Protein AF-A0A954VQU2-F1 (afdb_monomer_lite)

Foldseek 3Di:
DDDDDDDDDDDDDDDDDDDDDDPPPDPDPDQDPVNVVVVCVPCVPPQVVQKAFLVVVQVVVQVDPVHRPDDSVRSVVLCVVDPQQPPPVGIGGPVSVVVSVVVVVVVVVDDDDADDDPNAGADDPVLVVVQCVVLVCAAPQPRHHHDPPFKDKDFLQAVVRVTGNDSVRIHIHGPVVRVVCPNHHPVVSVVVVVVVVVVVVVDDD

Sequence (205 aa):
MHRLEHCTSSGSGTGDLSVSPAVQQGELGLCTSNQVDRMENALPGVYGATKFRPAEFVRLLNDTPIGNVISDRQLYRHRQKSTKLRDDGKFICLFKYCAWLILERQRIRMPRKRRSVDGREVPSLNELRQILARQNYRCALTGEILTHNNFDLDHIVPIAEGGDFSAANCQLVTADVNRAKNTMREDAFIAMCERVAAYRSIGRD

Radius of gyration: 35.74 Å; chains: 1; bounding box: 60×53×128 Å

Structure (mmCIF, N/CA/C/O backbone):
data_AF-A0A954VQU2-F1
#
_entry.id   AF-A0A954VQU2-F1
#
loop_
_atom_site.group_PDB
_atom_site.id
_atom_site.type_symbol
_atom_site.label_atom_id
_atom_site.label_alt_id
_atom_site.label_comp_id
_atom_site.label_asym_id
_atom_site.label_entity_id
_atom_site.label_seq_id
_atom_site.pdbx_PDB_ins_code
_atom_site.Cartn_x
_atom_site.Cartn_y
_atom_site.Cartn_z
_atom_site.occupancy
_atom_site.B_iso_or_equiv
_atom_site.auth_seq_id
_atom_site.auth_comp_id
_atom_site.auth_asym_id
_atom_site.auth_atom_id
_atom_site.pdbx_PDB_model_num
ATOM 1 N N . MET A 1 1 ? -31.469 -24.851 -86.438 1.00 36.69 1 MET A N 1
ATOM 2 C CA . MET A 1 1 ? -31.051 -25.932 -87.356 1.00 36.69 1 MET A CA 1
ATOM 3 C C . MET A 1 1 ? -29.547 -25.810 -87.566 1.00 36.69 1 MET A C 1
ATOM 5 O O . MET A 1 1 ? -29.127 -24.701 -87.856 1.00 36.69 1 MET A O 1
ATOM 9 N N . HIS A 1 2 ? -28.808 -26.921 -87.387 1.00 34.97 2 HIS A N 1
ATOM 10 C CA . HIS A 1 2 ? -27.343 -27.125 -87.544 1.00 34.97 2 HIS A CA 1
ATOM 11 C C . HIS A 1 2 ? -26.447 -26.321 -86.580 1.00 34.97 2 HIS A C 1
ATOM 13 O O . HIS A 1 2 ? -26.491 -25.103 -86.596 1.00 34.97 2 HIS A O 1
ATOM 19 N N . ARG A 1 3 ? -25.639 -26.853 -85.646 1.00 30.45 3 ARG A N 1
ATOM 20 C CA . ARG A 1 3 ? -24.908 -28.126 -85.409 1.00 30.45 3 ARG A CA 1
ATOM 21 C C . ARG A 1 3 ? -23.994 -28.601 -86.544 1.00 30.45 3 ARG A C 1
ATOM 23 O O . ARG A 1 3 ? -24.516 -28.972 -87.592 1.00 30.45 3 ARG A O 1
ATOM 30 N N . LEU A 1 4 ? -22.684 -28.601 -86.235 1.00 33.22 4 LEU A N 1
ATOM 31 C CA . LEU A 1 4 ? -21.538 -29.476 -86.603 1.00 33.22 4 LEU A CA 1
ATOM 32 C C . LEU A 1 4 ? -20.267 -28.689 -86.154 1.00 33.22 4 LEU A C 1
ATOM 34 O O . LEU A 1 4 ? -20.083 -27.581 -86.641 1.00 33.22 4 LEU A O 1
ATOM 38 N N . GLU A 1 5 ? -19.464 -28.990 -85.116 1.00 33.06 5 GLU A N 1
ATOM 39 C CA . GLU A 1 5 ? -18.725 -30.212 -84.694 1.00 33.06 5 GLU A CA 1
ATOM 40 C C . GLU A 1 5 ? -17.880 -30.799 -85.850 1.00 33.06 5 GLU A C 1
ATOM 42 O O . GLU A 1 5 ? -18.432 -30.986 -86.925 1.00 33.06 5 GLU A O 1
ATOM 47 N N . HIS A 1 6 ? -16.563 -31.079 -85.802 1.00 31.80 6 HIS A N 1
ATOM 48 C CA . HIS A 1 6 ? -15.561 -31.402 -84.764 1.00 31.80 6 HIS A CA 1
ATOM 49 C C . HIS A 1 6 ? -14.114 -31.269 -85.329 1.00 31.80 6 HIS A C 1
ATOM 51 O O . HIS A 1 6 ? -13.954 -31.202 -86.544 1.00 31.80 6 HIS A O 1
ATOM 57 N N . CYS A 1 7 ? -13.091 -31.304 -84.447 1.00 28.14 7 CYS A N 1
ATOM 58 C CA . CYS A 1 7 ? -11.888 -32.194 -84.457 1.00 28.14 7 CYS A CA 1
ATOM 59 C C . CYS A 1 7 ? -10.693 -31.512 -83.739 1.00 28.14 7 CYS A C 1
ATOM 61 O O . CYS A 1 7 ? -10.180 -30.520 -84.240 1.00 28.14 7 CYS A O 1
ATOM 63 N N . THR A 1 8 ? -10.341 -31.796 -82.472 1.00 32.72 8 THR A N 1
ATOM 64 C CA . THR A 1 8 ? -9.730 -32.989 -81.809 1.00 32.72 8 THR A CA 1
ATOM 65 C C . THR A 1 8 ? -8.206 -33.115 -81.938 1.00 32.72 8 THR A C 1
ATOM 67 O O . THR A 1 8 ? -7.726 -33.453 -83.012 1.00 32.72 8 THR A O 1
ATOM 70 N N . SER A 1 9 ? -7.500 -32.968 -80.803 1.00 33.66 9 SER A N 1
ATOM 71 C CA . SER A 1 9 ? -6.490 -33.902 -80.232 1.00 33.66 9 SER A CA 1
ATOM 72 C C . SER A 1 9 ? -5.771 -33.200 -79.054 1.00 33.66 9 SER A C 1
ATOM 74 O O . SER A 1 9 ? -5.152 -32.166 -79.277 1.00 33.66 9 SER A O 1
ATOM 76 N N . SER A 1 10 ? -5.981 -33.503 -77.764 1.00 31.59 10 SER A N 1
ATOM 77 C CA . SER A 1 10 ? -5.685 -34.712 -76.956 1.00 31.59 10 SER A CA 1
ATOM 78 C C . SER A 1 10 ? -4.203 -34.902 -76.579 1.00 31.59 10 SER A C 1
ATOM 80 O O . SER A 1 10 ? -3.376 -35.098 -77.462 1.00 31.59 10 SER A O 1
ATOM 82 N N . GLY A 1 11 ? -3.920 -34.960 -75.265 1.00 30.27 11 GLY A N 1
ATOM 83 C CA . GLY A 1 11 ? -2.686 -35.508 -74.665 1.00 30.27 11 GLY A CA 1
ATOM 84 C C . GLY A 1 11 ? -2.111 -34.632 -73.538 1.00 30.27 11 GLY A C 1
ATOM 85 O O . GLY A 1 11 ? -1.336 -33.729 -73.809 1.00 30.27 11 GLY A O 1
ATOM 86 N N . SER A 1 12 ? -2.631 -34.692 -72.305 1.00 30.20 12 SER A N 1
ATOM 87 C CA . SER A 1 12 ? -2.279 -35.638 -71.219 1.00 30.20 12 SER A CA 1
ATOM 88 C C . SER A 1 12 ? -1.056 -35.208 -70.392 1.00 30.20 12 SER A C 1
ATOM 90 O O . SER A 1 12 ? 0.083 -35.378 -70.815 1.00 30.20 12 SER A O 1
ATOM 92 N N . GLY A 1 13 ? -1.304 -34.716 -69.176 1.00 28.31 13 GLY A N 1
ATOM 93 C CA . GLY A 1 13 ? -0.282 -34.441 -68.168 1.00 28.31 13 GLY A CA 1
ATOM 94 C C . GLY A 1 13 ? -0.914 -34.407 -66.781 1.00 28.31 13 GLY A C 1
ATOM 95 O O . GLY A 1 13 ? -1.514 -33.417 -66.384 1.00 28.31 13 GLY A O 1
ATOM 96 N N . THR A 1 14 ? -0.833 -35.542 -66.104 1.00 35.47 14 THR A N 1
ATOM 97 C CA . THR A 1 14 ? -1.298 -35.857 -64.751 1.00 35.47 14 THR A CA 1
ATOM 98 C C . THR A 1 14 ? -0.761 -34.886 -63.696 1.00 35.47 14 THR A C 1
ATOM 100 O O . THR A 1 14 ? 0.451 -34.714 -63.585 1.00 35.47 14 THR A O 1
ATOM 103 N N . GLY A 1 15 ? -1.650 -34.310 -62.886 1.00 31.09 15 GLY A N 1
ATOM 104 C CA . GLY A 1 15 ? -1.308 -33.519 -61.704 1.00 31.09 15 GLY A CA 1
ATOM 105 C C . GLY A 1 15 ? -2.179 -33.961 -60.540 1.00 31.09 15 GLY A C 1
ATOM 106 O O . GLY A 1 15 ? -3.322 -33.531 -60.419 1.00 31.09 15 GLY A O 1
ATOM 107 N N . ASP A 1 16 ? -1.633 -34.889 -59.767 1.00 29.77 16 ASP A N 1
ATOM 108 C CA . ASP A 1 16 ? -2.251 -35.557 -58.634 1.00 29.77 16 ASP A CA 1
ATOM 109 C C . ASP A 1 16 ? -2.561 -34.582 -57.487 1.00 29.77 16 ASP A C 1
ATOM 111 O O . ASP A 1 16 ? -1.838 -33.613 -57.234 1.00 29.77 16 ASP A O 1
ATOM 115 N N . LEU A 1 17 ? -3.657 -34.860 -56.790 1.00 38.06 17 LEU A N 1
ATOM 116 C CA . LEU A 1 17 ? -4.093 -34.165 -55.587 1.00 38.06 17 LEU A CA 1
ATOM 117 C C . LEU A 1 17 ? -3.154 -34.522 -54.429 1.00 38.06 17 LEU A C 1
ATOM 119 O O . LEU A 1 17 ? -3.177 -35.646 -53.937 1.00 38.06 17 LEU A O 1
ATOM 123 N N . SER A 1 18 ? -2.400 -33.553 -53.907 1.00 34.34 18 SER A N 1
ATOM 124 C CA . SER A 1 18 ? -1.759 -33.700 -52.596 1.00 34.34 18 SER A CA 1
ATOM 125 C C . SER A 1 18 ? -1.919 -32.441 -51.741 1.00 34.34 18 SER A C 1
ATOM 127 O O . SER A 1 18 ? -1.138 -31.497 -51.817 1.00 34.34 18 SER A O 1
ATOM 129 N N . VAL A 1 19 ? -2.994 -32.461 -50.950 1.00 35.84 19 VAL A N 1
ATOM 130 C CA . VAL A 1 19 ? -3.087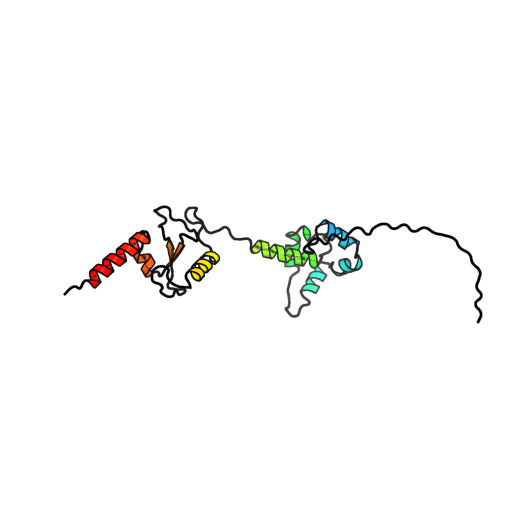 -32.050 -49.539 1.00 35.84 19 VAL A CA 1
ATOM 131 C C . VAL A 1 19 ? -2.182 -30.885 -49.109 1.00 35.84 19 VAL A C 1
ATOM 133 O O . VAL A 1 19 ? -1.002 -31.053 -48.810 1.00 35.84 19 VAL A O 1
ATOM 136 N N . SER A 1 20 ? -2.787 -29.704 -48.962 1.00 37.34 20 SER A N 1
ATOM 137 C CA . SER A 1 20 ? -2.219 -28.602 -48.183 1.00 37.34 20 SER A CA 1
ATOM 138 C C . SER A 1 20 ? -1.987 -29.051 -46.733 1.00 37.34 20 SER A C 1
ATOM 140 O O . SER A 1 20 ? -2.943 -29.503 -46.095 1.00 37.34 20 SER A O 1
ATOM 142 N N . PRO A 1 21 ? -0.776 -28.917 -46.158 1.00 36.19 21 PRO A N 1
ATOM 143 C CA . PRO A 1 21 ? -0.612 -29.149 -44.738 1.00 36.19 21 PRO A CA 1
ATOM 144 C C . PRO A 1 21 ? -1.253 -27.978 -43.996 1.00 36.19 21 PRO A C 1
ATOM 146 O O . PRO A 1 21 ? -0.969 -26.806 -44.250 1.00 36.19 21 PRO A O 1
ATOM 149 N N . ALA A 1 22 ? -2.175 -28.343 -43.112 1.00 33.91 22 ALA A N 1
ATOM 150 C CA . ALA A 1 22 ? -2.947 -27.452 -42.277 1.00 33.91 22 ALA A CA 1
ATOM 151 C C . ALA A 1 22 ? -2.053 -26.406 -41.600 1.00 33.91 22 ALA A C 1
ATOM 153 O O . ALA A 1 22 ? -1.085 -26.728 -40.908 1.00 33.91 22 ALA A O 1
ATOM 154 N N . VAL A 1 23 ? -2.431 -25.142 -41.777 1.00 39.78 23 VAL A N 1
ATOM 155 C CA . VAL A 1 23 ? -1.973 -24.034 -40.946 1.00 39.78 23 VAL A CA 1
ATOM 156 C C . VAL A 1 23 ? -2.475 -24.321 -39.534 1.00 39.78 23 VAL A C 1
ATOM 158 O O . VAL A 1 23 ? -3.616 -24.015 -39.198 1.00 39.78 23 VAL A O 1
ATOM 161 N N . GLN A 1 24 ? -1.642 -24.948 -38.703 1.00 40.38 24 GLN A N 1
ATOM 162 C CA . GLN A 1 24 ? -1.864 -24.950 -37.263 1.00 40.38 24 GLN A CA 1
ATOM 163 C C . GLN A 1 24 ? -1.655 -23.516 -36.780 1.00 40.38 24 GLN A C 1
ATOM 165 O O . GLN A 1 24 ? -0.536 -23.060 -36.545 1.00 40.38 24 GLN A O 1
ATOM 170 N N . GLN A 1 25 ? -2.767 -22.788 -36.711 1.00 40.66 25 GLN A N 1
ATOM 171 C CA . GLN A 1 25 ? -2.884 -21.528 -36.001 1.00 40.66 25 GLN A CA 1
ATOM 172 C C . GLN A 1 25 ? -2.595 -21.812 -34.526 1.00 40.66 25 GLN A C 1
ATOM 174 O O . GLN A 1 25 ? -3.469 -22.236 -33.777 1.00 40.66 25 GLN A O 1
ATOM 179 N N . GLY A 1 26 ? -1.337 -21.633 -34.126 1.00 41.56 26 GLY A N 1
ATOM 180 C CA . GLY A 1 26 ? -0.980 -21.521 -32.721 1.00 41.56 26 GLY A CA 1
ATOM 181 C C . GLY A 1 26 ? -1.699 -20.309 -32.139 1.00 41.56 26 GLY A C 1
ATOM 182 O O . GLY A 1 26 ? -1.548 -19.192 -32.641 1.00 41.56 26 GLY A O 1
ATOM 183 N N . GLU A 1 27 ? -2.522 -20.556 -31.127 1.00 49.16 27 GLU A N 1
ATOM 184 C CA . GLU A 1 27 ? -3.236 -19.545 -30.359 1.00 49.16 27 GLU A CA 1
ATOM 185 C C . GLU A 1 27 ? -2.244 -18.495 -29.842 1.00 49.16 27 GLU A C 1
ATOM 187 O O . GLU A 1 27 ? -1.263 -18.827 -29.181 1.00 49.16 27 GLU A O 1
ATOM 192 N N . LEU A 1 28 ? -2.521 -17.225 -30.159 1.00 46.66 28 LEU A N 1
ATOM 193 C CA . LEU A 1 28 ? -1.717 -16.036 -29.849 1.00 46.66 28 LEU A CA 1
ATOM 194 C C . LEU A 1 28 ? -0.382 -16.011 -30.607 1.00 46.66 28 LEU A C 1
ATOM 196 O O . LEU A 1 28 ? 0.574 -16.659 -30.207 1.00 46.66 28 LEU A O 1
ATOM 200 N N . GLY A 1 29 ? -0.309 -15.207 -31.678 1.00 48.62 29 GLY A N 1
ATOM 201 C CA . GLY A 1 29 ? 0.850 -15.008 -32.566 1.00 48.62 29 GLY A CA 1
ATOM 202 C C . GLY A 1 29 ? 2.137 -14.492 -31.901 1.00 48.62 29 GLY A C 1
ATOM 203 O O . GLY A 1 29 ? 2.668 -13.445 -32.263 1.00 48.62 29 GLY A O 1
ATOM 204 N N . LEU A 1 30 ? 2.660 -15.236 -30.934 1.00 43.72 30 LEU A N 1
ATOM 205 C CA . LEU A 1 30 ? 3.936 -15.043 -30.278 1.00 43.72 30 LEU A CA 1
ATOM 206 C C . LEU A 1 30 ? 4.979 -15.820 -31.075 1.00 43.72 30 LEU A C 1
ATOM 208 O O . LEU A 1 30 ? 4.984 -17.050 -31.101 1.00 43.72 30 LEU A O 1
ATOM 212 N N . CYS A 1 31 ? 5.862 -15.082 -31.745 1.00 45.22 31 CYS A N 1
ATOM 213 C CA . CYS A 1 31 ? 6.946 -15.673 -32.514 1.00 45.22 31 CYS A CA 1
ATOM 214 C C . CYS A 1 31 ? 7.912 -16.412 -31.577 1.00 45.22 31 CYS A C 1
ATOM 216 O O . CYS A 1 31 ? 8.574 -15.798 -30.737 1.00 45.22 31 CYS A O 1
ATOM 218 N N . THR A 1 32 ? 8.004 -17.731 -31.725 1.00 47.47 32 THR A N 1
ATOM 219 C CA . THR A 1 32 ? 9.050 -18.545 -31.082 1.00 47.47 32 THR A CA 1
ATOM 220 C C . THR A 1 32 ? 10.425 -18.198 -31.662 1.00 47.47 32 THR A C 1
ATOM 222 O O . THR A 1 32 ? 10.510 -17.673 -32.772 1.00 47.47 32 THR A O 1
ATOM 225 N N . SER A 1 33 ? 11.524 -18.502 -30.959 1.00 52.84 33 SER A N 1
ATOM 226 C CA . SER A 1 33 ? 12.891 -18.228 -31.451 1.00 52.84 33 SER A CA 1
ATOM 227 C C . SER A 1 33 ? 13.128 -18.758 -32.873 1.00 52.84 33 SER A C 1
ATOM 229 O O . SER A 1 33 ? 13.684 -18.049 -33.703 1.00 52.84 33 SER A O 1
ATOM 231 N N . ASN A 1 34 ? 12.577 -19.934 -33.193 1.00 48.47 34 ASN A N 1
ATOM 232 C CA . ASN A 1 34 ? 12.669 -20.554 -34.519 1.00 48.47 34 ASN A CA 1
ATOM 233 C C . ASN A 1 34 ? 11.849 -19.830 -35.607 1.00 48.47 34 ASN A C 1
ATOM 235 O O . ASN A 1 34 ? 12.120 -19.995 -36.795 1.00 48.47 34 ASN A O 1
ATOM 239 N N . GLN A 1 35 ? 10.833 -19.045 -35.235 1.00 50.91 35 GLN A N 1
ATOM 240 C CA . GLN A 1 35 ? 10.088 -18.196 -36.171 1.00 50.91 35 GLN A CA 1
ATOM 241 C C . GLN A 1 35 ? 10.823 -16.886 -36.461 1.00 50.91 35 GLN A C 1
ATOM 243 O O . GLN A 1 35 ? 10.740 -16.405 -37.587 1.00 50.91 35 GLN A O 1
ATOM 248 N N . VAL A 1 36 ? 11.586 -16.345 -35.504 1.00 52.84 36 VAL A N 1
ATOM 249 C CA . VAL A 1 36 ? 12.381 -15.122 -35.714 1.00 52.84 36 VAL A CA 1
ATOM 250 C C . VAL A 1 36 ? 13.450 -15.351 -36.787 1.00 52.84 36 VAL A C 1
ATOM 252 O O . VAL A 1 36 ? 13.538 -14.562 -37.726 1.00 52.84 36 VAL A O 1
ATOM 255 N N . ASP A 1 37 ? 14.165 -16.478 -36.722 1.00 52.47 37 ASP A N 1
ATOM 256 C CA . ASP A 1 37 ? 15.198 -16.837 -37.708 1.00 52.47 37 ASP A CA 1
ATOM 257 C C . ASP A 1 37 ? 14.601 -17.109 -39.102 1.00 52.47 37 ASP A C 1
ATOM 259 O O . ASP A 1 37 ? 15.195 -16.786 -40.132 1.00 52.47 37 ASP A O 1
ATOM 263 N N . ARG A 1 38 ? 13.386 -17.673 -39.166 1.00 52.69 38 ARG A N 1
ATOM 264 C CA . ARG A 1 38 ? 12.666 -17.887 -40.434 1.00 52.69 38 ARG A CA 1
ATOM 265 C C . ARG A 1 38 ? 12.166 -16.578 -41.046 1.00 52.69 38 ARG A C 1
ATOM 267 O O . ARG A 1 38 ? 12.234 -16.429 -42.261 1.00 52.69 38 ARG A O 1
ATOM 274 N N . MET A 1 39 ? 11.708 -15.623 -40.237 1.00 51.03 39 MET A N 1
ATOM 275 C CA . MET A 1 39 ? 11.290 -14.299 -40.715 1.00 51.03 39 MET A CA 1
ATOM 276 C C . MET A 1 39 ? 12.478 -13.447 -41.179 1.00 51.03 39 MET A C 1
ATOM 278 O O . MET A 1 39 ? 12.364 -12.774 -42.203 1.00 51.03 39 MET A O 1
ATOM 282 N N . GLU A 1 40 ? 13.620 -13.520 -40.483 1.00 54.16 40 GLU A N 1
ATOM 283 C CA . GLU A 1 40 ? 14.858 -12.831 -40.879 1.00 54.16 40 GLU A CA 1
ATOM 284 C C . GLU A 1 40 ? 15.339 -13.278 -42.272 1.00 54.16 40 GLU A C 1
ATOM 286 O O . GLU A 1 40 ? 15.806 -12.452 -43.054 1.00 54.16 40 GLU A O 1
ATOM 291 N N . ASN A 1 41 ? 15.121 -14.550 -42.625 1.00 53.78 41 ASN A N 1
ATOM 292 C CA . ASN A 1 41 ? 15.469 -15.104 -43.936 1.00 53.78 41 ASN A CA 1
ATOM 293 C C . ASN A 1 41 ? 14.365 -14.959 -45.006 1.00 53.78 41 ASN A C 1
ATOM 295 O O . ASN A 1 41 ? 14.673 -14.957 -46.196 1.00 53.78 41 ASN A O 1
ATOM 299 N N . ALA A 1 42 ? 13.090 -14.829 -44.620 1.00 51.75 42 ALA A N 1
ATOM 300 C CA . ALA A 1 42 ? 11.960 -14.763 -45.557 1.00 51.75 42 ALA A CA 1
ATOM 301 C C . ALA A 1 42 ? 11.633 -13.342 -46.062 1.00 51.75 42 ALA A C 1
ATOM 303 O O . ALA A 1 42 ? 11.005 -13.200 -47.109 1.00 51.75 42 ALA A O 1
ATOM 304 N N . LEU A 1 43 ? 12.050 -12.283 -45.352 1.00 47.78 43 LEU A N 1
ATOM 305 C CA . LEU A 1 43 ? 11.796 -10.880 -45.727 1.00 47.78 43 LEU A CA 1
ATOM 306 C C . LEU A 1 43 ? 13.080 -10.027 -45.649 1.00 47.78 43 LEU A C 1
ATOM 308 O O . LEU A 1 43 ? 13.162 -9.096 -44.839 1.00 47.78 43 LEU A O 1
ATOM 312 N N . PRO A 1 44 ? 14.083 -10.294 -46.507 1.00 50.78 44 PRO A N 1
ATOM 313 C CA . PRO A 1 44 ? 15.384 -9.616 -46.465 1.00 50.78 44 PRO A CA 1
ATOM 314 C C . PRO A 1 44 ? 15.298 -8.083 -46.614 1.00 50.78 44 PRO A C 1
ATOM 316 O O . PRO A 1 44 ? 16.162 -7.366 -46.110 1.00 50.78 44 PRO A O 1
ATOM 319 N N . GLY A 1 45 ? 14.234 -7.553 -47.231 1.00 53.22 45 GLY A N 1
ATOM 320 C CA . GLY A 1 45 ? 14.031 -6.107 -47.405 1.00 53.22 45 GLY A CA 1
ATOM 321 C C . GLY A 1 45 ? 13.521 -5.358 -46.165 1.00 53.22 45 GLY A C 1
ATOM 322 O O . GLY A 1 45 ? 13.862 -4.194 -45.970 1.00 53.22 45 GLY A O 1
ATOM 323 N N . VAL A 1 46 ? 12.742 -6.008 -45.293 1.00 52.19 46 VAL A N 1
ATOM 324 C CA . VAL A 1 46 ? 12.100 -5.343 -44.137 1.00 52.19 46 VAL A CA 1
ATOM 325 C C . VAL A 1 46 ? 13.049 -5.286 -42.935 1.00 52.19 46 VAL A C 1
ATOM 327 O O . VAL A 1 46 ? 13.111 -4.282 -42.224 1.00 52.19 46 VAL A O 1
ATOM 330 N N . TYR A 1 47 ? 13.856 -6.331 -42.735 1.00 52.50 47 TYR A N 1
ATOM 331 C CA . TYR A 1 47 ? 14.841 -6.368 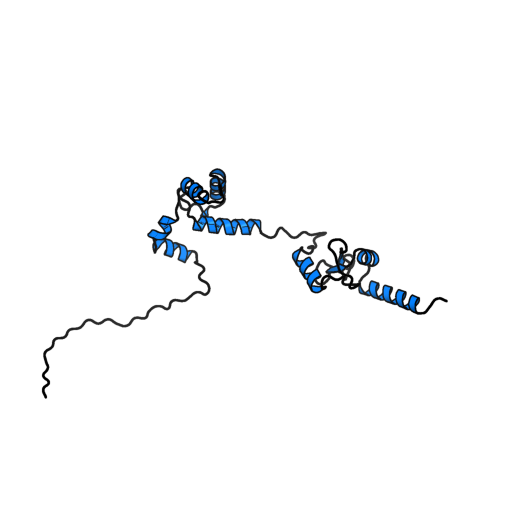-41.650 1.00 52.50 47 TYR A CA 1
ATOM 332 C C . TYR A 1 47 ? 16.094 -5.530 -41.941 1.00 52.50 47 TYR A C 1
ATOM 334 O O . TYR A 1 47 ? 16.710 -5.030 -41.000 1.00 52.50 47 TYR A O 1
ATOM 342 N N . GLY A 1 48 ? 16.442 -5.296 -43.212 1.00 58.50 48 GLY A N 1
ATOM 343 C CA . GLY A 1 48 ? 17.497 -4.345 -43.582 1.00 58.50 48 GLY A CA 1
ATOM 344 C C . GLY A 1 48 ? 17.168 -2.904 -43.171 1.00 58.50 48 GLY A C 1
ATOM 345 O O . GLY A 1 48 ? 18.031 -2.197 -42.660 1.00 58.50 48 GLY A O 1
ATOM 346 N N . ALA A 1 49 ? 15.898 -2.503 -43.292 1.00 64.62 49 ALA A N 1
ATOM 347 C CA . ALA A 1 49 ? 15.425 -1.146 -43.002 1.00 64.62 49 ALA A CA 1
ATOM 348 C C . ALA A 1 49 ? 15.377 -0.785 -41.503 1.00 64.62 49 ALA A C 1
ATOM 350 O O . ALA A 1 49 ? 15.118 0.362 -41.148 1.00 64.62 49 ALA A O 1
ATOM 351 N N . THR A 1 50 ? 15.602 -1.752 -40.608 1.00 77.25 50 THR A N 1
ATOM 352 C CA . THR A 1 50 ? 15.506 -1.556 -39.147 1.00 77.25 50 THR A CA 1
ATOM 353 C C . THR A 1 50 ? 16.839 -1.744 -38.421 1.00 77.25 50 THR A C 1
ATOM 355 O O . THR A 1 50 ? 16.882 -1.646 -37.190 1.00 77.25 50 THR A O 1
ATOM 358 N N . LYS A 1 51 ? 17.925 -1.997 -39.170 1.00 84.25 51 LYS A N 1
ATOM 359 C CA . LYS A 1 51 ? 19.304 -2.123 -38.677 1.00 84.25 51 LYS A CA 1
ATOM 360 C C . LYS A 1 51 ? 20.042 -0.796 -38.888 1.00 84.25 51 LYS A C 1
ATOM 362 O O . LYS A 1 51 ? 20.258 -0.376 -40.017 1.00 84.25 51 LYS A O 1
ATOM 367 N N . PHE A 1 52 ? 20.479 -0.169 -37.799 1.00 87.62 52 PHE A N 1
ATOM 368 C CA . PHE A 1 52 ? 21.135 1.144 -37.819 1.00 87.62 52 PHE A CA 1
ATOM 369 C C . PHE A 1 52 ? 22.546 1.074 -37.242 1.00 87.62 52 PHE A C 1
ATOM 371 O O . PHE A 1 52 ? 22.801 0.314 -36.300 1.00 87.62 52 PHE A O 1
ATOM 378 N N . ARG A 1 53 ? 23.473 1.897 -37.748 1.00 88.75 53 ARG A N 1
ATOM 379 C CA . ARG A 1 53 ? 24.734 2.142 -37.028 1.00 88.75 53 ARG A CA 1
ATOM 380 C C . ARG A 1 53 ? 24.431 2.858 -35.705 1.00 88.75 53 ARG A C 1
ATOM 382 O O . ARG A 1 53 ? 23.466 3.614 -35.645 1.00 88.75 53 ARG A O 1
ATOM 389 N N . PRO A 1 54 ? 25.253 2.707 -34.648 1.00 89.88 54 PRO A N 1
ATOM 390 C CA . PRO A 1 54 ? 24.982 3.346 -33.358 1.00 89.88 54 PRO A CA 1
ATOM 391 C C . PRO A 1 54 ? 24.721 4.857 -33.450 1.00 89.88 54 PRO A C 1
ATOM 393 O O . PRO A 1 54 ? 23.764 5.336 -32.857 1.00 89.88 54 PRO A O 1
ATOM 396 N N . ALA A 1 55 ? 25.505 5.588 -34.249 1.00 90.31 55 ALA A N 1
ATOM 397 C CA . ALA A 1 55 ? 25.313 7.026 -34.440 1.00 90.31 55 ALA A CA 1
ATOM 398 C C . ALA A 1 55 ? 24.000 7.362 -35.176 1.00 90.31 55 ALA A C 1
ATOM 400 O O . ALA A 1 55 ? 23.299 8.297 -34.801 1.00 90.31 55 ALA A O 1
ATOM 401 N N . GLU A 1 56 ? 23.633 6.582 -36.198 1.00 91.38 56 GLU A N 1
ATOM 402 C CA . GLU A 1 56 ? 22.355 6.732 -36.914 1.00 91.38 56 GLU A CA 1
ATOM 403 C C . GLU A 1 56 ? 21.173 6.427 -35.996 1.00 91.38 56 GLU A C 1
ATOM 405 O O . GLU A 1 56 ? 20.162 7.114 -36.049 1.00 91.38 56 GLU A O 1
ATOM 410 N N . PHE A 1 57 ? 21.324 5.446 -35.108 1.00 90.88 57 PHE A N 1
ATOM 411 C CA . PHE A 1 57 ? 20.310 5.075 -34.133 1.00 90.88 57 PHE A CA 1
ATOM 412 C C . PHE A 1 57 ? 20.059 6.187 -33.107 1.00 90.88 57 PHE A C 1
ATOM 414 O O . PHE A 1 57 ? 18.910 6.506 -32.812 1.00 90.88 57 PHE A O 1
ATOM 421 N N . VAL A 1 58 ? 21.126 6.814 -32.593 1.00 93.62 58 VAL A N 1
ATOM 422 C CA . VAL A 1 58 ? 21.014 7.993 -31.715 1.00 93.62 58 VAL A CA 1
ATOM 423 C C . VAL A 1 58 ? 20.327 9.140 -32.447 1.00 93.62 58 VAL A C 1
ATOM 425 O O . VAL A 1 58 ? 19.418 9.752 -31.893 1.00 93.62 58 VAL A O 1
ATOM 428 N N . ARG A 1 59 ? 20.726 9.415 -33.695 1.00 93.00 59 ARG A N 1
ATOM 429 C CA . ARG A 1 59 ? 20.088 10.451 -34.518 1.00 93.00 59 ARG A CA 1
ATOM 430 C C . ARG A 1 59 ? 18.605 10.165 -34.729 1.00 93.00 59 ARG A C 1
ATOM 432 O O . ARG A 1 59 ? 17.808 11.043 -34.450 1.00 93.00 59 ARG A O 1
ATOM 439 N N . LEU A 1 60 ? 18.247 8.945 -35.129 1.00 92.25 60 LEU A N 1
ATOM 440 C CA . LEU A 1 60 ? 16.863 8.518 -35.345 1.00 92.25 60 LEU A CA 1
ATOM 441 C C . LEU A 1 60 ? 16.000 8.720 -34.096 1.00 92.25 60 LEU A C 1
ATOM 443 O O . LEU A 1 60 ? 14.914 9.276 -34.182 1.00 92.25 60 LEU A O 1
ATOM 447 N N . LEU A 1 61 ? 16.473 8.273 -32.929 1.00 91.50 61 LEU A N 1
ATOM 448 C CA . LEU A 1 61 ? 15.705 8.398 -31.687 1.00 91.50 61 LEU A CA 1
ATOM 449 C C . LEU A 1 61 ? 15.594 9.844 -31.195 1.00 91.50 61 LEU A C 1
ATOM 451 O O . LEU A 1 61 ? 14.624 10.181 -30.523 1.00 91.50 61 LEU A O 1
ATOM 455 N N . ASN A 1 62 ? 16.575 10.686 -31.511 1.00 93.94 62 ASN A N 1
ATOM 456 C CA . ASN A 1 62 ? 16.567 12.099 -31.142 1.00 93.94 62 ASN A CA 1
ATOM 457 C C . ASN A 1 62 ? 15.893 12.996 -32.186 1.00 93.94 62 ASN A C 1
ATOM 459 O O . ASN A 1 62 ? 15.646 14.159 -31.881 1.00 93.94 62 ASN A O 1
ATOM 463 N N . ASP A 1 63 ? 15.567 12.481 -33.373 1.00 91.38 63 ASP A N 1
ATOM 464 C CA . ASP A 1 63 ? 14.810 13.185 -34.416 1.00 91.38 63 ASP A CA 1
ATOM 465 C C . ASP A 1 63 ? 13.313 13.222 -34.071 1.00 91.38 63 ASP A C 1
ATOM 467 O O . ASP A 1 63 ? 12.434 12.833 -34.837 1.00 91.38 63 ASP A O 1
ATOM 471 N N . THR A 1 64 ? 13.021 13.616 -32.833 1.00 89.12 64 THR A N 1
ATOM 472 C CA . THR A 1 64 ? 11.678 13.636 -32.271 1.00 89.12 64 THR A CA 1
ATOM 473 C C . THR A 1 64 ? 11.375 15.022 -31.699 1.00 89.12 64 THR A C 1
ATOM 475 O O . THR A 1 64 ? 12.263 15.668 -31.137 1.00 89.12 64 THR A O 1
ATOM 478 N N . PRO A 1 65 ? 10.112 15.488 -31.756 1.00 90.81 65 PRO A N 1
ATOM 479 C CA . PRO A 1 65 ? 9.722 16.783 -31.186 1.00 90.81 65 PRO A CA 1
ATOM 480 C C . PRO A 1 65 ? 9.929 16.900 -29.667 1.00 90.81 65 PRO A C 1
ATOM 482 O O . PRO A 1 65 ? 9.868 17.995 -29.118 1.00 90.81 65 PRO A O 1
ATOM 485 N N . ILE A 1 66 ? 10.152 15.776 -28.979 1.00 90.00 66 ILE A N 1
ATOM 486 C CA . ILE A 1 66 ? 10.349 15.704 -27.524 1.00 90.00 66 ILE A CA 1
ATOM 487 C C . ILE A 1 66 ? 11.812 15.934 -27.103 1.00 90.00 66 ILE A C 1
ATOM 489 O O . ILE A 1 66 ? 12.112 15.929 -25.909 1.00 90.00 66 ILE A O 1
ATOM 493 N N . GLY A 1 67 ? 12.714 16.168 -28.061 1.00 85.62 67 GLY A N 1
ATOM 494 C CA . GLY A 1 67 ? 14.115 16.504 -27.814 1.00 85.62 67 GLY A CA 1
ATOM 495 C C . GLY A 1 67 ? 15.024 15.280 -27.673 1.00 85.62 67 GLY A C 1
ATOM 496 O O . GLY A 1 67 ? 14.822 14.251 -28.314 1.00 85.62 67 GLY A O 1
ATOM 497 N N . ASN A 1 68 ? 16.080 15.398 -26.860 1.00 92.31 68 ASN A N 1
ATOM 498 C CA . ASN A 1 68 ? 17.080 14.338 -26.715 1.00 92.31 68 ASN A CA 1
ATOM 499 C C . ASN A 1 68 ? 16.522 13.157 -25.902 1.00 92.31 68 ASN A C 1
ATOM 501 O O . ASN A 1 68 ? 16.393 13.228 -24.680 1.00 92.31 68 ASN A O 1
ATOM 505 N N . VAL A 1 69 ? 16.213 12.064 -26.594 1.00 93.88 69 VAL A N 1
ATOM 506 C CA . VAL A 1 69 ? 15.742 10.801 -26.017 1.00 93.88 69 VAL A CA 1
ATOM 507 C C . VAL A 1 69 ? 16.910 9.974 -25.482 1.00 93.88 69 VAL A C 1
ATOM 509 O O . VAL A 1 69 ? 16.777 9.292 -24.462 1.00 93.88 69 VAL A O 1
ATOM 512 N N . ILE A 1 70 ? 18.058 10.000 -26.167 1.00 94.62 70 ILE A N 1
ATOM 513 C CA . ILE A 1 70 ? 19.228 9.207 -25.791 1.00 94.62 70 ILE A CA 1
ATOM 514 C C . ILE A 1 70 ? 20.552 9.847 -26.222 1.00 94.62 70 ILE A C 1
ATOM 516 O O . ILE A 1 70 ? 20.695 10.382 -27.316 1.00 94.62 70 ILE A O 1
ATOM 520 N N . SER A 1 71 ? 21.575 9.701 -25.383 1.00 94.75 71 SER A N 1
ATOM 521 C CA . SER A 1 71 ? 22.966 10.041 -25.714 1.00 94.75 71 SER A CA 1
ATOM 522 C C . SER A 1 71 ? 23.777 8.830 -26.188 1.00 94.75 71 SER A C 1
ATOM 524 O O . SER A 1 71 ? 23.519 7.694 -25.775 1.00 94.75 71 SER A O 1
ATOM 526 N N . ASP A 1 72 ? 24.853 9.062 -26.949 1.00 93.12 72 ASP A N 1
ATOM 527 C CA . ASP A 1 72 ? 25.812 8.018 -27.349 1.00 93.12 72 ASP A CA 1
ATOM 528 C C . ASP A 1 72 ? 26.349 7.221 -26.156 1.00 93.12 72 ASP A C 1
ATOM 530 O O . ASP A 1 72 ? 26.472 5.994 -26.201 1.00 93.12 72 ASP A O 1
ATOM 534 N N . ARG A 1 73 ? 26.610 7.903 -25.034 1.00 92.38 73 ARG A N 1
ATOM 535 C CA . ARG A 1 73 ? 27.099 7.265 -23.808 1.00 92.38 73 ARG A CA 1
ATOM 536 C C . ARG A 1 73 ? 26.054 6.338 -23.185 1.00 92.38 73 ARG A C 1
ATOM 538 O O . ARG A 1 73 ? 26.411 5.277 -22.668 1.00 92.38 73 ARG A O 1
ATOM 545 N N . GLN A 1 74 ? 24.777 6.723 -23.208 1.00 92.56 74 GLN A N 1
ATOM 546 C CA . GLN A 1 74 ? 23.681 5.866 -22.743 1.00 92.56 74 GLN A CA 1
ATOM 547 C C . GLN A 1 74 ? 23.510 4.658 -23.665 1.00 92.56 74 GLN A C 1
ATOM 549 O O . GLN A 1 74 ? 23.450 3.532 -23.169 1.00 92.56 74 GLN A O 1
ATOM 554 N N . LEU A 1 75 ? 23.531 4.865 -24.985 1.00 91.75 75 LEU A N 1
ATOM 555 C CA . LEU A 1 75 ? 23.443 3.774 -25.952 1.00 91.75 75 LEU A CA 1
ATOM 556 C C . LEU A 1 75 ? 24.604 2.784 -25.789 1.00 91.75 75 LEU A C 1
ATOM 558 O O . LEU A 1 75 ? 24.382 1.574 -25.749 1.00 91.75 75 LEU A O 1
ATOM 562 N N . TYR A 1 76 ? 25.833 3.278 -25.608 1.00 89.94 76 TYR A N 1
ATOM 563 C CA . TYR A 1 76 ? 26.996 2.442 -25.311 1.00 89.94 76 TYR A CA 1
ATOM 564 C C . TYR A 1 76 ? 26.762 1.563 -24.075 1.00 89.94 76 TYR A C 1
ATOM 566 O O . TYR A 1 76 ? 26.944 0.348 -24.137 1.00 89.94 76 TYR A O 1
ATOM 574 N N . ARG A 1 77 ? 26.287 2.148 -22.967 1.00 89.06 77 ARG A N 1
ATOM 575 C CA . ARG A 1 77 ? 25.974 1.398 -21.739 1.00 89.06 77 ARG A CA 1
ATOM 576 C C . ARG A 1 77 ? 24.894 0.338 -21.963 1.00 89.06 77 ARG A C 1
ATOM 578 O O . ARG A 1 77 ? 25.029 -0.767 -21.448 1.00 89.06 77 ARG A O 1
ATOM 585 N N . HIS A 1 78 ? 23.844 0.643 -22.724 1.00 90.25 78 HIS A N 1
ATOM 586 C CA . HIS A 1 78 ? 22.775 -0.316 -23.026 1.00 90.25 78 HIS A CA 1
ATOM 587 C C . HIS A 1 78 ? 23.295 -1.512 -23.829 1.00 90.25 78 HIS A C 1
ATOM 589 O O . HIS A 1 78 ? 22.975 -2.657 -23.517 1.00 90.25 78 HIS A O 1
ATOM 595 N N . ARG A 1 79 ? 24.183 -1.262 -24.797 1.00 87.38 79 ARG A N 1
ATOM 596 C CA . ARG A 1 79 ? 24.835 -2.320 -25.580 1.00 87.38 79 ARG A CA 1
ATOM 597 C C . ARG A 1 79 ? 25.758 -3.200 -24.740 1.00 87.38 79 ARG A C 1
ATOM 599 O O . ARG A 1 79 ? 25.812 -4.398 -24.978 1.00 87.38 79 ARG A O 1
ATOM 606 N N . GLN A 1 80 ? 26.447 -2.633 -23.748 1.00 84.25 80 GLN A N 1
ATOM 607 C CA . GLN A 1 80 ? 27.263 -3.419 -22.811 1.00 84.25 80 GLN A CA 1
ATOM 608 C C . GLN A 1 80 ? 26.406 -4.302 -21.891 1.00 84.25 80 GLN A C 1
ATOM 610 O O . GLN A 1 80 ? 26.821 -5.395 -21.520 1.00 84.25 80 GLN A O 1
ATOM 615 N N . LYS A 1 81 ? 25.196 -3.851 -21.538 1.00 82.25 81 LYS A N 1
ATOM 616 C CA . LYS A 1 81 ? 24.272 -4.594 -20.668 1.00 82.25 81 LYS A CA 1
ATOM 617 C C . LYS A 1 81 ? 23.552 -5.753 -21.357 1.00 82.25 81 LYS A C 1
ATOM 619 O O . LYS A 1 81 ? 23.067 -6.643 -20.666 1.00 82.25 81 LYS A O 1
ATOM 624 N N . SER A 1 82 ? 23.443 -5.745 -22.684 1.00 77.88 82 SER A N 1
ATOM 625 C CA . SER A 1 82 ? 22.655 -6.734 -23.419 1.00 77.88 82 SER A CA 1
ATOM 626 C C . SER A 1 82 ? 23.448 -7.370 -24.546 1.00 77.88 82 SER A C 1
ATOM 628 O O . SER A 1 82 ? 23.633 -6.788 -25.614 1.00 77.88 82 SER A O 1
ATOM 630 N N . THR A 1 83 ? 23.839 -8.625 -24.339 1.00 69.00 83 THR A N 1
ATOM 631 C CA . THR A 1 83 ? 24.443 -9.461 -25.383 1.00 69.00 83 THR A CA 1
ATOM 632 C C . THR A 1 83 ? 23.487 -9.698 -26.556 1.00 69.00 83 THR A C 1
ATOM 634 O O . THR A 1 83 ? 23.939 -9.845 -27.682 1.00 69.00 83 THR A O 1
ATOM 637 N N . LYS A 1 84 ? 22.167 -9.638 -26.329 1.00 65.31 84 LYS A N 1
ATOM 638 C CA . LYS A 1 84 ? 21.124 -9.806 -27.359 1.00 65.31 84 LYS A CA 1
ATOM 639 C C . LYS A 1 84 ? 20.948 -8.595 -28.288 1.00 65.31 84 LYS A C 1
ATOM 641 O O . LYS A 1 84 ? 20.269 -8.703 -29.300 1.00 65.31 84 LYS A O 1
ATOM 646 N N . LEU A 1 85 ? 21.536 -7.442 -27.950 1.00 67.44 85 LEU A N 1
ATOM 647 C CA . LEU A 1 85 ? 21.613 -6.269 -28.838 1.00 67.44 85 LEU A CA 1
ATOM 648 C C . LEU A 1 85 ? 22.862 -6.287 -29.731 1.00 67.44 85 LEU A C 1
ATOM 650 O O . LEU A 1 85 ? 23.095 -5.350 -30.496 1.00 67.44 85 LEU A O 1
ATOM 654 N N . ARG A 1 86 ? 23.694 -7.322 -29.597 1.00 63.53 86 ARG A N 1
ATOM 655 C CA . ARG A 1 86 ? 24.961 -7.485 -30.297 1.00 63.53 86 ARG A CA 1
ATOM 656 C C . ARG A 1 86 ? 24.785 -8.582 -31.345 1.00 63.53 86 ARG A C 1
ATOM 658 O O . ARG A 1 86 ? 25.244 -9.688 -31.121 1.00 63.53 86 ARG A O 1
ATOM 665 N N . ASP A 1 87 ? 24.120 -8.266 -32.458 1.00 57.06 87 ASP A N 1
ATOM 666 C CA . ASP A 1 87 ? 24.081 -9.189 -33.605 1.00 57.06 87 ASP A CA 1
ATOM 667 C C . ASP A 1 87 ? 25.513 -9.354 -34.154 1.00 57.06 87 ASP A C 1
ATOM 669 O O . ASP A 1 87 ? 26.134 -10.383 -33.939 1.00 57.06 87 ASP A O 1
ATOM 673 N N . ASP A 1 88 ? 26.116 -8.277 -34.681 1.00 61.09 88 ASP A N 1
ATOM 674 C CA . ASP A 1 88 ? 27.500 -8.294 -35.216 1.00 61.09 88 ASP A CA 1
ATOM 675 C C . ASP A 1 88 ? 28.416 -7.222 -34.595 1.00 61.09 88 ASP A C 1
ATOM 677 O O . ASP A 1 88 ? 29.500 -6.907 -35.088 1.00 61.09 88 ASP A O 1
ATOM 681 N N . GLY A 1 89 ? 27.948 -6.536 -33.547 1.00 65.38 89 GLY A N 1
ATOM 682 C CA . GLY A 1 89 ? 28.649 -5.400 -32.929 1.00 65.38 89 GLY A CA 1
ATOM 683 C C . GLY A 1 89 ? 28.688 -4.110 -33.768 1.00 65.38 89 GLY A C 1
ATOM 684 O O . GLY A 1 89 ? 29.017 -3.058 -33.214 1.00 65.38 89 GLY A O 1
ATOM 685 N N . LYS A 1 90 ? 28.306 -4.164 -35.052 1.00 76.88 90 LYS A N 1
ATOM 686 C CA . LYS A 1 90 ? 28.287 -3.026 -35.992 1.00 76.88 90 LYS A CA 1
ATOM 687 C C . LYS A 1 90 ? 26.938 -2.309 -36.083 1.00 76.88 90 LYS A C 1
ATOM 689 O O . LYS A 1 90 ? 26.922 -1.096 -36.270 1.00 76.88 90 LYS A O 1
ATOM 694 N N . PHE A 1 91 ? 25.837 -3.041 -35.923 1.00 84.00 91 PHE A N 1
ATOM 695 C CA . PHE A 1 91 ? 24.475 -2.532 -36.104 1.00 84.00 91 PHE A CA 1
ATOM 696 C C . PHE A 1 91 ? 23.596 -2.798 -34.881 1.00 84.00 91 PHE A C 1
ATOM 698 O O . PHE A 1 91 ? 23.902 -3.661 -34.055 1.00 84.00 91 PHE A O 1
ATOM 705 N N . ILE A 1 92 ? 22.512 -2.034 -34.772 1.00 86.50 92 ILE A N 1
ATOM 706 C CA . ILE A 1 92 ? 21.478 -2.146 -33.744 1.00 86.50 92 ILE A CA 1
ATOM 707 C C . ILE A 1 92 ? 20.133 -2.260 -34.454 1.00 86.50 92 ILE A C 1
ATOM 709 O O . ILE A 1 92 ? 19.786 -1.400 -35.261 1.00 86.50 92 ILE A O 1
ATOM 713 N N . CYS A 1 93 ? 19.377 -3.312 -34.146 1.00 86.81 93 CYS A N 1
ATOM 714 C CA . CYS A 1 93 ? 18.006 -3.456 -34.626 1.00 86.81 93 CYS A CA 1
ATOM 715 C C . CYS A 1 93 ? 17.037 -2.713 -33.695 1.00 86.81 93 CYS A C 1
ATOM 717 O O . CYS A 1 93 ? 17.017 -2.980 -32.488 1.00 86.81 93 CYS A O 1
ATOM 719 N N . LEU A 1 94 ? 16.211 -1.820 -34.251 1.00 86.88 94 LEU A N 1
ATOM 720 C CA . LEU A 1 94 ? 15.234 -1.030 -33.489 1.00 86.88 94 LEU A CA 1
ATOM 721 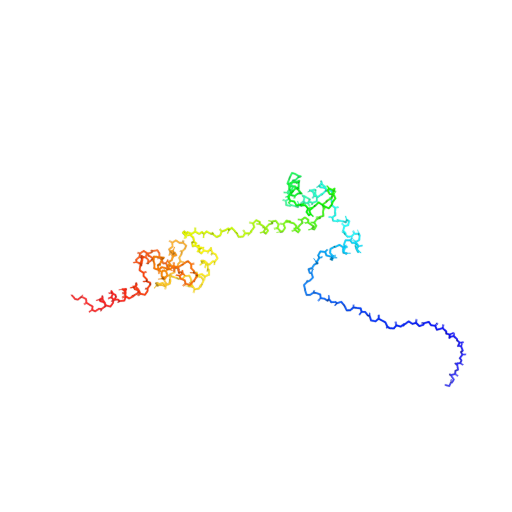C C . LEU A 1 94 ? 14.271 -1.918 -32.691 1.00 86.88 94 LEU A C 1
ATOM 723 O O . LEU A 1 94 ? 14.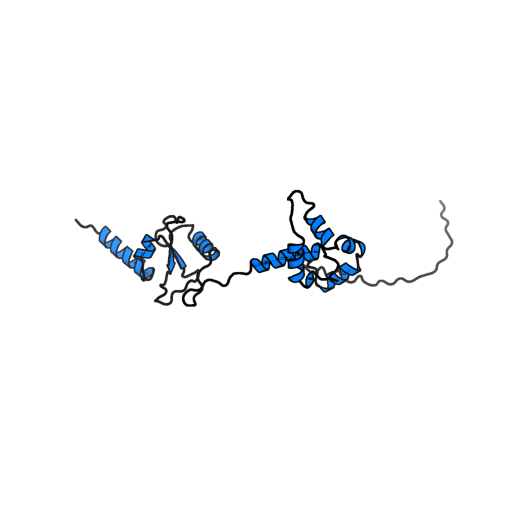073 -1.696 -31.499 1.00 86.88 94 LEU A O 1
ATOM 727 N N . PHE A 1 95 ? 13.722 -2.965 -33.307 1.00 85.81 95 PHE A N 1
ATOM 728 C CA . PHE A 1 95 ? 12.780 -3.858 -32.631 1.00 85.81 95 PHE A CA 1
ATOM 729 C C . PHE A 1 95 ? 13.434 -4.656 -31.499 1.00 85.81 95 PHE A C 1
ATOM 731 O O . PHE A 1 95 ? 12.866 -4.735 -30.409 1.00 85.81 95 PHE A O 1
ATOM 738 N N . LYS A 1 96 ? 14.654 -5.179 -31.708 1.00 84.38 96 LYS A N 1
ATOM 739 C CA . LYS A 1 96 ? 15.425 -5.854 -30.645 1.00 84.38 96 LYS A CA 1
ATOM 740 C C . LYS A 1 96 ? 15.717 -4.890 -29.489 1.00 84.38 96 LYS A C 1
ATOM 742 O O . LYS A 1 96 ? 15.606 -5.275 -28.326 1.00 84.38 96 LYS A O 1
ATOM 747 N N . TYR A 1 97 ? 16.029 -3.630 -29.800 1.00 89.00 97 TYR A N 1
ATOM 748 C CA . TYR A 1 97 ? 16.251 -2.585 -28.804 1.00 89.00 97 TYR A CA 1
ATOM 749 C C . TYR A 1 97 ? 14.991 -2.239 -28.002 1.00 89.00 97 TYR A C 1
ATOM 751 O O . TYR A 1 97 ? 15.039 -2.241 -26.772 1.00 89.00 97 TYR A O 1
ATOM 759 N N . CYS A 1 98 ? 13.854 -2.019 -28.666 1.00 89.62 98 CYS A N 1
ATOM 760 C CA . CYS A 1 98 ? 12.571 -1.764 -28.007 1.00 89.62 98 CYS A CA 1
ATOM 761 C C . CYS A 1 98 ? 12.137 -2.940 -27.123 1.00 89.62 98 CYS A C 1
ATOM 763 O O . CYS A 1 98 ? 11.762 -2.738 -25.966 1.00 89.62 98 CYS A O 1
ATOM 765 N N . ALA A 1 99 ? 12.243 -4.172 -27.632 1.00 88.56 99 ALA A N 1
ATOM 766 C CA . ALA A 1 99 ? 11.946 -5.377 -26.864 1.00 88.56 99 ALA A CA 1
ATOM 767 C C . ALA A 1 99 ? 12.840 -5.481 -25.619 1.00 88.56 99 ALA A C 1
ATOM 769 O O . ALA A 1 99 ? 12.346 -5.726 -24.516 1.00 88.56 99 ALA A O 1
ATOM 770 N N . TRP A 1 100 ? 14.146 -5.227 -25.764 1.00 89.56 100 TRP A N 1
ATOM 771 C CA . TRP A 1 100 ? 15.066 -5.204 -24.630 1.00 89.56 100 TRP A CA 1
ATOM 772 C C . TRP A 1 100 ? 14.702 -4.123 -23.604 1.00 89.56 100 TRP A C 1
ATOM 774 O O . TRP A 1 100 ? 14.683 -4.423 -22.414 1.00 89.56 100 TRP A O 1
ATOM 784 N N . LEU A 1 101 ? 14.351 -2.903 -24.029 1.00 90.44 101 LEU A N 1
ATOM 785 C CA . LEU A 1 101 ? 13.935 -1.834 -23.113 1.00 90.44 101 LEU A CA 1
ATOM 786 C C . LEU A 1 101 ? 12.686 -2.202 -22.302 1.00 90.44 101 LEU A C 1
ATOM 788 O O . LEU A 1 101 ? 12.625 -1.914 -21.105 1.00 90.44 101 LEU A O 1
ATOM 792 N N . ILE A 1 102 ? 11.698 -2.847 -22.929 1.00 88.12 102 ILE A N 1
ATOM 793 C CA . ILE A 1 102 ? 10.486 -3.310 -22.238 1.00 88.12 102 ILE A CA 1
ATOM 794 C C . ILE A 1 102 ? 10.851 -4.336 -21.162 1.00 88.12 102 ILE A C 1
ATOM 796 O O . ILE A 1 102 ? 10.428 -4.197 -20.011 1.00 88.12 102 ILE A O 1
ATOM 800 N N . LEU A 1 103 ? 11.679 -5.322 -21.511 1.00 85.94 103 LEU A N 1
ATOM 801 C CA . LEU A 1 103 ? 12.137 -6.344 -20.570 1.00 85.94 103 LEU A CA 1
ATOM 802 C C . LEU A 1 103 ? 12.976 -5.736 -19.440 1.00 85.94 103 LEU A C 1
ATOM 804 O O . LEU A 1 103 ? 12.763 -6.056 -18.274 1.00 85.94 103 LEU A O 1
ATOM 808 N N . GLU A 1 104 ? 13.887 -4.814 -19.746 1.00 86.19 104 GLU A N 1
ATOM 809 C CA . GLU A 1 104 ? 14.721 -4.143 -18.746 1.00 86.19 104 GLU A CA 1
ATOM 810 C C . GLU A 1 104 ? 13.870 -3.311 -17.772 1.00 86.19 104 GLU A C 1
ATOM 812 O O . GLU A 1 104 ? 14.075 -3.353 -16.557 1.00 86.19 104 GLU A O 1
ATOM 817 N N . ARG A 1 105 ? 12.828 -2.629 -18.267 1.00 85.25 105 ARG A N 1
ATOM 818 C CA . ARG A 1 105 ? 11.856 -1.925 -17.416 1.00 85.25 105 ARG A CA 1
ATOM 819 C C . ARG A 1 105 ? 11.088 -2.885 -16.509 1.00 85.25 105 ARG A C 1
ATOM 821 O O . ARG A 1 105 ? 10.830 -2.552 -15.351 1.00 85.25 105 ARG A O 1
ATOM 828 N N . GLN A 1 106 ? 10.720 -4.062 -17.009 1.00 80.31 106 GLN A N 1
ATOM 829 C CA . GLN A 1 106 ? 10.086 -5.101 -16.195 1.00 80.31 10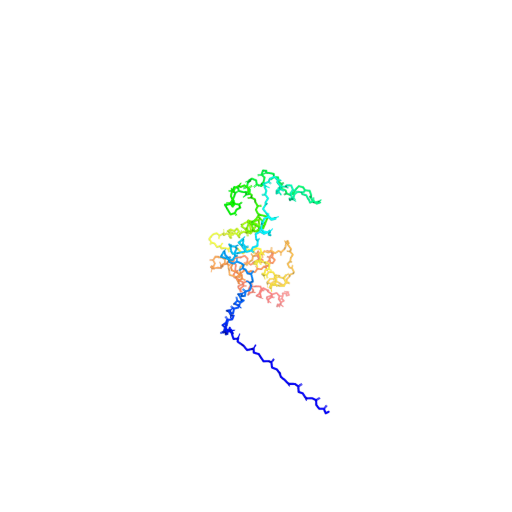6 GLN A CA 1
ATOM 830 C C . GLN A 1 106 ? 11.044 -5.655 -15.132 1.00 80.31 106 GLN A C 1
ATOM 832 O O . GLN A 1 106 ? 10.615 -5.887 -14.006 1.00 80.31 106 GLN A O 1
ATOM 837 N N . ARG A 1 107 ? 12.345 -5.778 -15.430 1.00 75.31 107 ARG A N 1
ATOM 838 C CA . ARG A 1 107 ? 13.369 -6.178 -14.447 1.00 75.31 107 ARG A CA 1
ATOM 839 C C . ARG A 1 107 ? 13.520 -5.162 -13.319 1.00 75.31 107 ARG A C 1
ATOM 841 O O . ARG A 1 107 ? 13.582 -5.556 -12.161 1.00 75.31 107 ARG A O 1
ATOM 848 N N . ILE A 1 108 ? 13.506 -3.864 -13.631 1.00 67.81 108 ILE A N 1
ATOM 849 C CA . ILE A 1 108 ? 13.490 -2.790 -12.616 1.00 67.81 108 ILE A CA 1
ATOM 850 C C . ILE A 1 108 ? 12.214 -2.858 -11.756 1.00 67.81 108 ILE A C 1
ATOM 852 O O . ILE A 1 108 ? 12.227 -2.478 -10.587 1.00 67.81 108 ILE A O 1
ATOM 856 N N . ARG A 1 109 ? 11.116 -3.367 -12.324 1.00 65.56 109 ARG A N 1
ATOM 857 C CA . ARG A 1 109 ? 9.840 -3.595 -11.635 1.00 65.56 109 ARG A CA 1
ATOM 858 C C . ARG A 1 109 ? 9.727 -4.955 -10.939 1.00 65.56 109 ARG A C 1
ATOM 860 O O . ARG A 1 109 ? 8.669 -5.212 -10.366 1.00 65.56 109 ARG A O 1
ATOM 867 N N . MET A 1 110 ? 10.760 -5.805 -10.960 1.00 61.22 110 MET A N 1
ATOM 868 C CA . MET A 1 110 ? 10.752 -7.056 -10.194 1.00 61.22 110 MET A CA 1
ATOM 869 C C . MET A 1 110 ? 10.418 -6.745 -8.731 1.00 61.22 110 MET A C 1
ATOM 871 O O . MET A 1 110 ? 10.923 -5.749 -8.194 1.00 61.22 110 MET A O 1
ATOM 875 N N . PRO A 1 111 ? 9.546 -7.542 -8.090 1.00 59.81 111 PRO A N 1
ATOM 876 C CA . PRO A 1 111 ? 9.095 -7.250 -6.744 1.00 59.81 111 PRO A CA 1
ATOM 877 C C . PRO A 1 111 ? 10.317 -7.186 -5.833 1.00 59.81 111 PRO A C 1
ATOM 879 O O . PRO A 1 111 ? 11.068 -8.151 -5.693 1.00 59.81 111 PRO A O 1
ATOM 882 N N . ARG A 1 112 ? 10.536 -6.015 -5.227 1.00 65.50 112 ARG A N 1
ATOM 883 C CA . ARG A 1 112 ? 11.484 -5.890 -4.120 1.00 65.50 112 ARG A CA 1
ATOM 884 C C . ARG A 1 112 ? 11.106 -6.951 -3.087 1.00 65.50 112 ARG A C 1
ATOM 886 O O . ARG A 1 112 ? 9.914 -7.120 -2.821 1.00 65.50 112 ARG A O 1
ATOM 893 N N . LYS A 1 113 ? 12.106 -7.655 -2.537 1.00 68.12 113 LYS A N 1
ATOM 894 C CA . LYS A 1 113 ? 11.906 -8.637 -1.460 1.00 68.12 113 LYS A CA 1
ATOM 895 C C . LYS A 1 113 ? 10.932 -8.041 -0.443 1.00 68.12 113 LYS A C 1
ATOM 897 O O . LYS A 1 113 ? 11.114 -6.888 -0.036 1.00 68.12 113 LYS A O 1
ATOM 902 N N . ARG A 1 114 ? 9.875 -8.787 -0.109 1.00 74.31 114 ARG A N 1
ATOM 903 C CA . ARG A 1 114 ? 8.861 -8.324 0.841 1.00 74.31 114 ARG A CA 1
ATOM 904 C C . ARG A 1 114 ? 9.548 -7.915 2.138 1.00 74.31 114 ARG A C 1
ATOM 906 O O . ARG A 1 114 ? 10.528 -8.534 2.558 1.00 74.31 114 ARG A O 1
ATOM 913 N N . ARG A 1 115 ? 9.060 -6.829 2.739 1.00 81.00 115 ARG A N 1
ATOM 914 C CA . ARG A 1 115 ? 9.520 -6.438 4.071 1.00 81.00 115 ARG A CA 1
ATOM 915 C C . ARG A 1 115 ? 9.084 -7.531 5.038 1.00 81.00 115 ARG A C 1
ATOM 917 O O . ARG A 1 115 ? 7.936 -7.964 4.988 1.00 81.00 115 ARG A O 1
ATOM 924 N N . SER A 1 116 ? 10.005 -7.959 5.886 1.00 84.19 116 SER A N 1
ATOM 925 C CA . SER A 1 116 ? 9.740 -8.938 6.930 1.00 84.19 116 SER A CA 1
ATOM 926 C C . SER A 1 116 ? 10.136 -8.366 8.281 1.00 84.19 116 SER A C 1
ATOM 928 O O . SER A 1 116 ? 11.206 -7.765 8.388 1.00 84.19 116 SER A O 1
ATOM 930 N N . VAL A 1 117 ? 9.302 -8.581 9.291 1.00 82.31 117 VAL A N 1
ATOM 931 C CA . VAL A 1 117 ? 9.591 -8.265 10.696 1.00 82.31 117 VAL A CA 1
ATOM 932 C C . VAL A 1 117 ? 9.603 -9.592 11.445 1.00 82.31 117 VAL A C 1
ATOM 934 O O . VAL A 1 117 ? 8.681 -10.386 11.280 1.00 82.31 117 VAL A O 1
ATOM 937 N N . ASP A 1 118 ? 10.686 -9.883 12.168 1.00 81.88 118 ASP A N 1
ATOM 938 C CA . ASP A 1 118 ? 10.881 -11.144 12.908 1.00 81.88 118 ASP A CA 1
ATOM 939 C C . ASP A 1 118 ? 10.630 -12.413 12.071 1.00 81.88 118 ASP A C 1
ATOM 941 O O . ASP A 1 118 ? 10.053 -13.399 12.525 1.00 81.88 118 ASP A O 1
ATOM 945 N N . GLY A 1 119 ? 11.032 -12.370 10.795 1.00 81.75 119 GLY A N 1
ATOM 946 C CA . GLY A 1 119 ? 10.858 -13.476 9.847 1.00 81.75 119 GLY A CA 1
ATOM 947 C C . GLY A 1 119 ? 9.447 -13.621 9.265 1.00 81.75 119 GLY A C 1
ATOM 948 O O . GLY A 1 119 ? 9.234 -14.503 8.438 1.00 81.75 119 GLY A O 1
ATOM 949 N N . ARG A 1 120 ? 8.498 -12.752 9.632 1.00 83.62 120 ARG A N 1
ATOM 950 C CA . ARG A 1 120 ? 7.118 -12.758 9.124 1.00 83.62 120 ARG A CA 1
ATOM 951 C C . ARG A 1 120 ? 6.948 -11.711 8.033 1.00 83.62 120 ARG A C 1
ATOM 953 O O . ARG A 1 120 ? 7.421 -10.584 8.178 1.00 83.62 120 ARG A O 1
ATOM 960 N N . GLU A 1 121 ? 6.295 -12.070 6.932 1.00 87.25 121 GLU A N 1
ATOM 961 C CA . GLU A 1 121 ? 6.033 -11.132 5.837 1.00 87.25 121 GLU A CA 1
ATOM 962 C C . GLU A 1 121 ? 4.979 -10.100 6.239 1.00 87.25 121 GLU A C 1
ATOM 964 O O . GLU A 1 121 ? 3.893 -10.461 6.669 1.00 87.25 121 GLU A O 1
ATOM 969 N N . VAL A 1 122 ? 5.287 -8.816 6.066 1.00 89.19 122 VAL A N 1
ATOM 970 C CA . VAL A 1 122 ? 4.351 -7.722 6.357 1.00 89.19 122 VAL A CA 1
ATOM 971 C C . VAL A 1 122 ? 3.463 -7.463 5.134 1.00 89.19 122 VAL A C 1
ATOM 973 O O . VAL A 1 122 ? 3.975 -7.531 4.007 1.00 89.19 122 VAL A O 1
ATOM 976 N N . PRO A 1 123 ? 2.179 -7.083 5.309 1.00 90.69 123 PRO A N 1
ATOM 977 C CA . PRO A 1 123 ? 1.295 -6.820 4.187 1.00 90.69 123 PRO A CA 1
ATOM 978 C C . PRO A 1 123 ? 1.836 -5.695 3.300 1.00 90.69 123 PRO A C 1
ATOM 980 O O . PRO A 1 123 ? 2.301 -4.640 3.747 1.00 90.69 123 PRO A O 1
ATOM 983 N N . SER A 1 124 ? 1.775 -5.924 1.999 1.00 90.00 124 SER A N 1
ATOM 984 C CA . SER A 1 124 ? 2.085 -4.949 0.966 1.00 90.00 124 SER A CA 1
ATOM 985 C C . SER A 1 124 ? 1.008 -3.861 0.880 1.00 90.00 124 SER A C 1
ATOM 987 O O . SER A 1 124 ? -0.133 -4.039 1.299 1.00 90.00 124 SER A O 1
ATOM 989 N N . LEU A 1 125 ? 1.334 -2.732 0.242 1.00 89.12 125 LEU A N 1
ATOM 990 C CA . LEU A 1 125 ? 0.356 -1.660 0.000 1.00 89.12 125 LEU A CA 1
ATOM 991 C C . LEU A 1 125 ? -0.870 -2.133 -0.799 1.00 89.12 125 LEU A C 1
ATOM 993 O O . LEU A 1 125 ? -1.957 -1.590 -0.628 1.00 89.12 125 LEU A O 1
ATOM 997 N N . ASN A 1 126 ? -0.707 -3.127 -1.676 1.00 90.44 126 ASN A N 1
ATOM 998 C CA . ASN A 1 126 ? -1.823 -3.682 -2.440 1.00 90.44 126 ASN A CA 1
ATOM 999 C C . ASN A 1 126 ? -2.735 -4.541 -1.556 1.00 90.44 126 ASN A C 1
ATOM 1001 O O . ASN A 1 126 ? -3.951 -4.436 -1.682 1.00 90.44 126 ASN A O 1
ATOM 1005 N N . GLU A 1 127 ? -2.173 -5.327 -0.636 1.00 91.56 127 GLU A N 1
ATOM 1006 C CA . GLU A 1 127 ? -2.955 -6.097 0.340 1.00 91.56 127 GLU A CA 1
ATOM 1007 C C . GLU A 1 127 ? -3.695 -5.166 1.310 1.00 91.56 127 GLU A C 1
ATOM 1009 O O . GLU A 1 127 ? -4.889 -5.349 1.528 1.00 91.56 127 GLU A O 1
ATOM 1014 N N . LEU A 1 128 ? -3.050 -4.096 1.794 1.00 92.44 128 LEU A N 1
ATOM 1015 C CA . LEU A 1 128 ? -3.719 -3.075 2.614 1.00 92.44 128 LEU A CA 1
ATOM 1016 C C . LEU A 1 128 ? -4.878 -2.401 1.869 1.00 92.44 128 LEU A C 1
ATOM 1018 O O . LEU A 1 128 ? -5.947 -2.201 2.440 1.00 92.44 128 LEU A O 1
ATOM 1022 N N . ARG A 1 129 ? -4.715 -2.103 0.573 1.00 92.94 129 ARG A N 1
ATOM 1023 C CA . ARG A 1 129 ? -5.818 -1.592 -0.262 1.00 92.94 129 ARG A CA 1
ATOM 1024 C C . ARG A 1 129 ? -6.964 -2.591 -0.395 1.00 92.94 129 ARG A C 1
ATOM 1026 O O . ARG A 1 129 ? -8.117 -2.178 -0.376 1.00 92.94 129 ARG A O 1
ATOM 1033 N N . GLN A 1 130 ? -6.666 -3.882 -0.529 1.00 94.00 130 GLN A N 1
ATOM 1034 C CA . GLN A 1 130 ? -7.695 -4.925 -0.579 1.00 94.00 130 GLN A CA 1
ATOM 1035 C C . GLN A 1 130 ? -8.429 -5.072 0.756 1.00 94.00 130 GLN A C 1
ATOM 1037 O O . GLN A 1 130 ? -9.624 -5.349 0.754 1.00 94.00 130 GLN A O 1
ATOM 1042 N N . ILE A 1 131 ? -7.730 -4.905 1.882 1.00 94.50 131 ILE A N 1
ATOM 1043 C CA . ILE A 1 131 ? -8.335 -4.888 3.219 1.00 94.50 131 ILE A CA 1
ATOM 1044 C C . ILE A 1 131 ? -9.268 -3.673 3.347 1.00 94.50 131 ILE A C 1
ATOM 1046 O O . ILE A 1 131 ? -10.453 -3.861 3.604 1.00 94.50 131 ILE A O 1
ATOM 1050 N N . LEU A 1 132 ? -8.796 -2.460 3.021 1.00 94.25 132 LEU A N 1
ATOM 1051 C CA . LEU A 1 132 ? -9.628 -1.243 3.012 1.00 94.25 132 LEU A CA 1
ATOM 1052 C C . LEU A 1 132 ? -10.893 -1.396 2.163 1.00 94.25 132 LEU A C 1
ATOM 1054 O O . LEU A 1 132 ? -11.981 -1.038 2.608 1.00 94.25 132 LEU A O 1
ATOM 1058 N N . ALA A 1 133 ? -10.750 -1.923 0.944 1.00 94.00 133 ALA A N 1
ATOM 1059 C CA . ALA A 1 133 ? -11.875 -2.121 0.039 1.00 94.00 133 ALA A CA 1
ATOM 1060 C C . ALA A 1 133 ? -12.890 -3.125 0.608 1.00 94.00 133 ALA A C 1
ATOM 1062 O O . ALA A 1 133 ? -14.087 -2.860 0.572 1.00 94.00 133 ALA A O 1
ATOM 1063 N N . ARG A 1 134 ? -12.422 -4.240 1.190 1.00 94.69 134 ARG A N 1
ATOM 1064 C CA . ARG A 1 134 ? -13.287 -5.230 1.858 1.00 94.69 134 ARG A CA 1
ATOM 1065 C C . ARG A 1 134 ? -14.025 -4.647 3.064 1.00 94.69 134 ARG A C 1
ATOM 1067 O O . ARG A 1 134 ? -15.174 -5.002 3.293 1.00 94.69 134 ARG A O 1
ATOM 1074 N N . GLN A 1 135 ? -13.394 -3.735 3.798 1.00 95.38 135 GLN A N 1
ATOM 1075 C CA . GLN A 1 135 ? -13.993 -3.042 4.941 1.00 95.38 135 GLN A CA 1
ATOM 1076 C C . GLN A 1 135 ? -14.829 -1.812 4.543 1.00 95.38 135 GLN A C 1
ATOM 1078 O O . GLN A 1 135 ? -15.254 -1.053 5.411 1.00 95.38 135 GLN A O 1
ATOM 1083 N N . ASN A 1 136 ? -15.050 -1.564 3.246 1.00 96.06 136 ASN A N 1
ATOM 1084 C CA . ASN A 1 136 ? -15.746 -0.373 2.746 1.00 96.06 136 ASN A CA 1
ATOM 1085 C C . ASN A 1 136 ? -15.170 0.947 3.291 1.00 96.06 136 ASN A C 1
ATOM 1087 O O . ASN A 1 136 ? -15.916 1.889 3.558 1.00 96.06 136 ASN A O 1
ATOM 1091 N N . TYR A 1 137 ? -13.845 1.016 3.458 1.00 96.19 137 TYR A N 1
ATOM 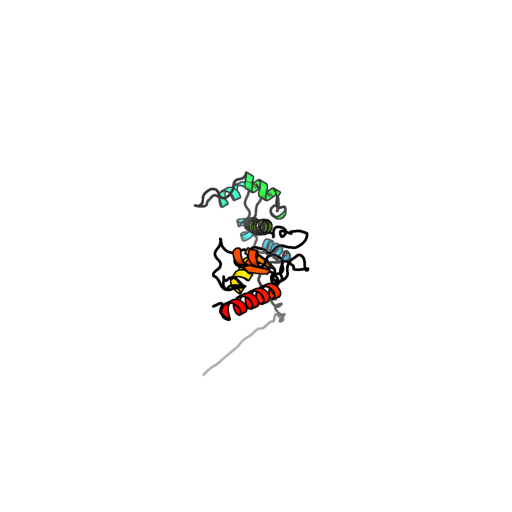1092 C CA . TYR A 1 137 ? -13.136 2.177 4.010 1.00 96.19 137 TYR A CA 1
ATOM 1093 C C . TYR A 1 137 ? -13.606 2.572 5.421 1.00 96.19 137 TYR A C 1
ATOM 1095 O O . TYR A 1 137 ? -13.567 3.747 5.794 1.00 96.19 137 TYR A O 1
ATOM 1103 N N . ARG A 1 138 ? -14.054 1.591 6.211 1.00 97.12 138 ARG A N 1
ATOM 1104 C CA . ARG A 1 138 ? -14.500 1.772 7.592 1.00 97.12 138 ARG A CA 1
ATOM 1105 C C . ARG A 1 138 ? -13.674 0.940 8.562 1.00 97.12 138 ARG A C 1
ATOM 1107 O O . ARG A 1 138 ? -13.124 -0.095 8.199 1.00 97.12 138 ARG A O 1
ATOM 1114 N N . CYS A 1 139 ? -13.594 1.408 9.799 1.00 96.31 139 CYS A N 1
ATOM 1115 C CA . CYS A 1 139 ? -12.999 0.674 10.904 1.00 96.31 139 CYS A CA 1
ATOM 1116 C C . CYS A 1 139 ? -13.740 -0.655 11.090 1.00 96.31 139 CYS A C 1
ATOM 1118 O O . CYS A 1 139 ? -14.968 -0.651 11.183 1.00 96.31 139 CYS A O 1
ATOM 1120 N N . ALA A 1 140 ? -13.008 -1.771 11.177 1.00 95.62 140 ALA A N 1
ATOM 1121 C CA . ALA A 1 140 ? -13.614 -3.091 11.395 1.00 95.62 140 ALA A CA 1
ATOM 1122 C C . ALA A 1 140 ? -14.434 -3.171 12.692 1.00 95.62 140 ALA A C 1
ATOM 1124 O O . ALA A 1 140 ? -15.464 -3.834 12.715 1.00 95.62 140 ALA A O 1
ATOM 1125 N N . LEU A 1 141 ? -13.987 -2.485 13.748 1.00 94.62 141 LEU A N 1
ATOM 1126 C CA . LEU A 1 141 ? -14.579 -2.600 15.082 1.00 94.62 141 LEU A CA 1
ATOM 1127 C C . LEU A 1 141 ? -15.667 -1.552 15.351 1.00 94.62 141 LEU A C 1
ATOM 1129 O O . LEU A 1 141 ? -16.667 -1.865 15.986 1.00 94.62 141 LEU A O 1
ATOM 1133 N N . THR A 1 142 ? -15.495 -0.313 14.877 1.00 94.69 142 THR A N 1
ATOM 1134 C CA . THR A 1 142 ? -16.425 0.797 15.179 1.00 94.69 142 THR A CA 1
ATOM 1135 C C . THR A 1 142 ? -17.299 1.219 14.002 1.00 94.69 142 THR A C 1
ATOM 1137 O O . THR A 1 142 ? -18.290 1.917 14.198 1.00 94.69 142 THR A O 1
ATOM 1140 N N . GLY A 1 143 ? -16.950 0.848 12.766 1.00 94.81 143 GLY A N 1
ATOM 1141 C CA . GLY A 1 143 ? -17.648 1.304 11.558 1.00 94.81 143 GLY A CA 1
ATOM 1142 C C . GLY A 1 143 ? -17.384 2.769 11.168 1.00 94.81 143 GLY A C 1
ATOM 1143 O O . GLY A 1 143 ? -17.930 3.253 10.167 1.00 94.81 143 GLY A O 1
ATOM 1144 N N . GLU A 1 144 ? -16.538 3.478 11.918 1.00 95.12 144 GLU A N 1
ATOM 1145 C CA . GLU A 1 144 ? -16.109 4.847 11.618 1.00 95.12 144 GLU A CA 1
ATOM 1146 C C . GLU A 1 144 ? -15.371 4.923 10.280 1.00 95.12 144 GLU A C 1
ATOM 1148 O O . GLU A 1 144 ? -14.714 3.972 9.862 1.00 95.12 144 GLU A O 1
ATOM 1153 N N . ILE A 1 145 ? -15.471 6.061 9.592 1.00 96.62 145 ILE A N 1
ATOM 1154 C CA . ILE A 1 145 ? -14.802 6.261 8.303 1.00 96.62 145 ILE A CA 1
ATOM 1155 C C . ILE A 1 145 ? -13.293 6.379 8.535 1.00 96.62 145 ILE A C 1
ATOM 1157 O O . ILE A 1 145 ? -12.844 7.225 9.307 1.00 96.62 145 ILE A O 1
ATOM 1161 N N . LEU A 1 146 ? -12.511 5.565 7.825 1.00 95.56 146 LEU A N 1
ATOM 1162 C CA . LEU A 1 146 ? -11.056 5.632 7.878 1.00 95.56 146 LEU A CA 1
ATOM 1163 C C . LEU A 1 146 ? -10.541 6.722 6.937 1.00 95.56 146 LEU A C 1
ATOM 1165 O O . LEU A 1 146 ? -10.820 6.733 5.736 1.00 95.56 146 LEU A O 1
ATOM 1169 N N . THR A 1 147 ? -9.733 7.622 7.483 1.00 92.44 147 THR A N 1
ATOM 1170 C CA . THR A 1 147 ? -8.995 8.649 6.743 1.00 92.44 147 THR A CA 1
ATOM 1171 C C . THR A 1 147 ? -7.507 8.337 6.781 1.00 92.44 147 THR A C 1
ATOM 1173 O O . THR A 1 147 ? -7.034 7.634 7.664 1.00 92.44 147 THR A O 1
ATOM 1176 N N . HIS A 1 148 ? -6.735 8.907 5.856 1.00 89.88 148 HIS A N 1
ATOM 1177 C CA . HIS A 1 148 ? -5.283 8.708 5.745 1.00 89.88 148 HIS A CA 1
ATOM 1178 C C . HIS A 1 148 ? -4.463 8.963 7.031 1.00 89.88 148 HIS A C 1
ATOM 1180 O O . HIS A 1 148 ? -3.309 8.553 7.093 1.00 89.88 148 HIS A O 1
ATOM 1186 N N . ASN A 1 149 ? -5.035 9.653 8.018 1.00 92.62 149 ASN A N 1
ATOM 1187 C CA . ASN A 1 149 ? -4.417 10.015 9.292 1.00 92.62 149 ASN A CA 1
ATOM 1188 C C . ASN A 1 149 ? -5.066 9.346 10.522 1.00 92.62 149 ASN A C 1
ATOM 1190 O O . ASN A 1 149 ? -4.632 9.625 11.633 1.00 92.62 149 ASN A O 1
ATOM 1194 N N . ASN A 1 150 ? -6.096 8.511 10.347 1.00 92.88 150 ASN A N 1
ATOM 1195 C CA . ASN A 1 150 ? -6.866 7.910 11.445 1.00 92.88 150 ASN A CA 1
ATOM 1196 C C . ASN A 1 150 ? -7.050 6.393 11.265 1.00 92.88 150 ASN A C 1
ATOM 1198 O O . ASN A 1 150 ? -8.117 5.848 11.538 1.00 92.88 150 ASN A O 1
ATOM 1202 N N . PHE A 1 151 ? -6.044 5.693 10.745 1.00 94.31 151 PHE A N 1
ATOM 1203 C CA . PHE A 1 151 ? -6.089 4.236 10.679 1.00 94.31 151 PHE A CA 1
ATOM 1204 C C . PHE A 1 151 ? -4.758 3.627 11.095 1.00 94.31 151 PHE A C 1
ATOM 1206 O O . PHE A 1 151 ? -3.702 4.141 10.734 1.00 94.31 151 PHE A O 1
ATOM 1213 N N . ASP A 1 152 ? -4.848 2.487 11.767 1.00 95.06 152 ASP A N 1
ATOM 1214 C CA . ASP A 1 152 ? -3.742 1.603 12.105 1.00 95.06 152 ASP A CA 1
ATOM 1215 C C . ASP A 1 152 ? -4.056 0.173 11.646 1.00 95.06 152 ASP A C 1
ATOM 1217 O O . ASP A 1 152 ? -5.218 -0.219 11.497 1.00 95.06 152 ASP A O 1
ATOM 1221 N N . LEU A 1 153 ? -2.998 -0.609 11.414 1.00 94.62 153 LEU A N 1
ATOM 1222 C CA . LEU A 1 153 ? -3.090 -2.039 11.128 1.00 94.62 153 LEU A CA 1
ATOM 1223 C C . LEU A 1 153 ? -3.149 -2.826 12.438 1.00 94.62 153 LEU A C 1
ATOM 1225 O O . LEU A 1 153 ? -2.217 -2.764 13.238 1.00 94.62 153 LEU A O 1
ATOM 1229 N N . ASP A 1 154 ? -4.214 -3.596 12.605 1.00 93.81 154 ASP A N 1
ATOM 1230 C CA . ASP A 1 154 ? -4.477 -4.430 13.771 1.00 93.81 154 ASP A CA 1
ATOM 1231 C C . ASP A 1 154 ? -4.572 -5.914 13.382 1.00 93.81 154 ASP A C 1
ATOM 1233 O O . ASP A 1 154 ? -4.869 -6.266 12.236 1.00 93.81 154 ASP A O 1
ATOM 1237 N N . HIS A 1 155 ? -4.301 -6.786 14.352 1.00 94.25 155 HIS A N 1
ATOM 1238 C CA . HIS A 1 155 ? -4.360 -8.237 14.213 1.00 94.25 155 HIS A CA 1
ATOM 1239 C C . HIS A 1 155 ? -5.504 -8.787 15.058 1.00 94.25 155 HIS A C 1
ATOM 1241 O O . HIS A 1 155 ? -5.450 -8.666 16.280 1.00 94.25 155 HIS A O 1
ATOM 1247 N N . ILE A 1 156 ? -6.506 -9.427 14.454 1.00 93.31 156 ILE A N 1
ATOM 1248 C CA . ILE A 1 156 ? -7.651 -10.038 15.158 1.00 93.31 156 ILE A CA 1
ATOM 1249 C C . ILE A 1 156 ? -7.154 -10.930 16.309 1.00 93.31 156 ILE A C 1
ATOM 1251 O O . ILE A 1 156 ? -7.579 -10.769 17.457 1.00 93.31 156 ILE A O 1
ATOM 1255 N N . VAL A 1 157 ? -6.181 -11.797 16.009 1.00 93.44 157 VAL A N 1
ATOM 1256 C CA . VAL A 1 157 ? -5.367 -12.530 16.983 1.00 93.44 157 VAL A CA 1
ATOM 1257 C C . VAL A 1 157 ? -4.003 -11.842 17.129 1.00 93.44 157 VAL A C 1
ATOM 1259 O O . VAL A 1 157 ? -3.294 -11.696 16.128 1.00 93.44 157 VAL A O 1
ATOM 1262 N N . PRO A 1 158 ? -3.590 -11.451 18.347 1.00 92.56 158 PRO A N 1
ATOM 1263 C CA . PRO A 1 158 ? -2.299 -10.818 18.595 1.00 92.56 158 PRO A CA 1
ATOM 1264 C C . PRO A 1 158 ? -1.103 -11.687 18.180 1.00 92.56 158 PRO A C 1
ATOM 1266 O O . PRO A 1 158 ? -1.113 -12.910 18.312 1.00 92.56 158 PRO A O 1
ATOM 1269 N N . ILE A 1 159 ? -0.005 -11.039 17.778 1.00 90.00 159 ILE A N 1
ATOM 1270 C CA . ILE A 1 159 ? 1.271 -11.692 17.417 1.00 90.00 159 ILE A CA 1
ATOM 1271 C C . ILE A 1 159 ? 1.807 -12.608 18.527 1.00 90.00 159 ILE A C 1
ATOM 1273 O O . ILE A 1 159 ? 2.373 -13.663 18.227 1.00 90.00 159 ILE A O 1
ATOM 1277 N N . ALA A 1 160 ? 1.631 -12.204 19.790 1.00 88.00 160 ALA A N 1
ATOM 1278 C CA . ALA A 1 160 ? 2.082 -12.942 20.971 1.00 88.00 160 ALA A CA 1
ATOM 1279 C C . ALA A 1 160 ? 1.359 -14.287 21.153 1.00 88.00 160 ALA A C 1
ATOM 1281 O O . ALA A 1 160 ? 1.926 -15.214 21.719 1.00 88.00 160 ALA A O 1
ATOM 1282 N N . GLU A 1 161 ? 0.141 -14.408 20.627 1.00 88.44 161 GLU A N 1
ATOM 1283 C CA . GLU A 1 161 ? -0.681 -15.620 20.702 1.00 88.44 161 GLU A CA 1
ATOM 1284 C C . GLU A 1 161 ? -0.630 -16.444 19.405 1.00 88.44 161 GLU A C 1
ATOM 1286 O O . GLU A 1 161 ? -1.449 -17.331 19.183 1.00 88.44 161 GLU A O 1
ATOM 1291 N N . GLY A 1 162 ? 0.341 -16.160 18.532 1.00 87.94 162 GLY A N 1
ATOM 1292 C CA . GLY A 1 162 ? 0.514 -16.868 17.262 1.00 87.94 162 GLY A CA 1
ATOM 1293 C C . GLY A 1 162 ? -0.204 -16.227 16.076 1.00 87.94 162 GLY A C 1
ATOM 1294 O O . GLY A 1 162 ? -0.218 -16.813 14.997 1.00 87.94 162 GLY A O 1
ATOM 1295 N N . GLY A 1 163 ? -0.748 -15.019 16.238 1.00 88.94 163 GLY A N 1
ATOM 1296 C CA . GLY A 1 163 ? -1.268 -14.231 15.127 1.00 88.94 163 GLY A CA 1
ATOM 1297 C C . GLY A 1 163 ? -0.203 -13.931 14.070 1.00 88.94 163 GLY A C 1
ATOM 1298 O O . GLY A 1 163 ? 0.974 -13.692 14.376 1.00 88.94 163 GLY A O 1
ATOM 1299 N N . ASP A 1 164 ? -0.626 -13.921 12.812 1.00 90.69 164 ASP A N 1
ATOM 1300 C CA . ASP A 1 164 ? 0.216 -13.610 11.664 1.00 90.69 164 ASP A CA 1
ATOM 1301 C C . ASP A 1 164 ? -0.245 -12.337 10.944 1.00 90.69 164 ASP A C 1
ATOM 1303 O O . ASP A 1 164 ? -1.260 -11.727 11.274 1.00 90.69 164 ASP A O 1
ATOM 1307 N N . PHE A 1 165 ? 0.526 -11.931 9.943 1.00 91.88 165 PHE A N 1
ATOM 1308 C CA . PHE A 1 165 ? 0.225 -10.790 9.083 1.00 91.88 165 PHE A CA 1
ATOM 1309 C C . PHE A 1 165 ? -0.618 -11.193 7.857 1.00 91.88 165 PHE A C 1
ATOM 1311 O O . PHE A 1 165 ? -0.556 -10.551 6.805 1.00 91.88 165 PHE A O 1
ATOM 1318 N N . SER A 1 166 ? -1.363 -12.300 7.933 1.00 90.81 166 SER A N 1
ATOM 1319 C CA . SER A 1 166 ? -2.195 -12.734 6.815 1.00 90.81 166 SER A CA 1
ATOM 1320 C C . SER A 1 166 ? -3.347 -11.758 6.587 1.00 90.81 166 SER A C 1
ATOM 1322 O O . SER A 1 166 ? -3.863 -11.121 7.501 1.00 90.81 166 SER A O 1
ATOM 1324 N N . ALA A 1 167 ? -3.830 -11.687 5.349 1.00 88.56 167 ALA A N 1
ATOM 1325 C CA . ALA A 1 167 ? -4.971 -10.845 4.995 1.00 88.56 167 ALA A CA 1
ATOM 1326 C C . ALA A 1 167 ? -6.311 -11.294 5.626 1.00 88.56 167 ALA A C 1
ATOM 1328 O O . ALA A 1 167 ? -7.335 -10.656 5.363 1.00 88.56 167 ALA A O 1
ATOM 1329 N N . ALA A 1 168 ? -6.304 -12.412 6.365 1.00 90.44 168 ALA A N 1
ATOM 1330 C CA . ALA A 1 168 ? -7.417 -12.930 7.152 1.00 90.44 168 ALA A CA 1
ATOM 1331 C C . ALA A 1 168 ? -7.324 -12.509 8.627 1.00 90.44 168 ALA A C 1
ATOM 1333 O O . ALA A 1 168 ? -8.357 -12.270 9.237 1.00 90.44 168 ALA A O 1
ATOM 1334 N N . ASN A 1 169 ? -6.111 -12.397 9.182 1.00 94.31 169 ASN A N 1
ATOM 1335 C CA . ASN A 1 169 ? -5.900 -11.937 10.555 1.00 94.31 169 ASN A CA 1
ATOM 1336 C C . ASN A 1 169 ? -5.747 -10.409 10.652 1.00 94.31 169 ASN A C 1
ATOM 1338 O O . ASN A 1 169 ? -6.014 -9.826 11.697 1.00 94.31 169 ASN A O 1
ATOM 1342 N N . CYS A 1 170 ? -5.305 -9.749 9.581 1.00 94.44 170 CYS A N 1
ATOM 1343 C CA . CYS A 1 170 ? -5.125 -8.303 9.548 1.00 94.44 170 CYS A CA 1
ATOM 1344 C C . CYS A 1 170 ? -6.416 -7.548 9.220 1.00 94.44 170 CYS A C 1
ATOM 1346 O O . CYS A 1 170 ? -7.093 -7.841 8.233 1.00 94.44 170 CYS A O 1
ATOM 1348 N N . GLN A 1 171 ? -6.657 -6.476 9.965 1.00 95.06 171 GLN A N 1
ATOM 1349 C CA . GLN A 1 171 ? -7.744 -5.530 9.748 1.00 95.06 171 GLN A CA 1
ATOM 1350 C C . GLN A 1 171 ? -7.276 -4.096 9.987 1.00 95.06 171 GLN A C 1
ATOM 1352 O O . GLN A 1 171 ? -6.286 -3.866 10.678 1.00 95.06 171 GLN A O 1
ATOM 1357 N N . LEU A 1 172 ? -7.974 -3.119 9.410 1.00 96.25 172 LEU A N 1
ATOM 1358 C CA . LEU A 1 172 ? -7.708 -1.708 9.687 1.00 96.25 172 LEU A CA 1
ATOM 1359 C C . LEU A 1 172 ? -8.754 -1.155 10.646 1.00 96.25 172 LEU A C 1
ATOM 1361 O O . LEU A 1 172 ? -9.962 -1.336 10.455 1.00 96.25 172 LEU A O 1
ATOM 1365 N N . VAL A 1 173 ? -8.269 -0.486 11.682 1.00 96.75 173 VAL A N 1
ATOM 1366 C CA . VAL A 1 173 ? -9.069 0.104 12.759 1.00 96.75 173 VAL A CA 1
ATOM 1367 C C . VAL A 1 173 ? -8.577 1.523 13.034 1.00 96.75 173 VAL A C 1
ATOM 1369 O O . VAL A 1 173 ? -7.498 1.902 12.579 1.00 96.75 173 VAL A O 1
ATOM 1372 N N . THR A 1 174 ? -9.347 2.331 13.759 1.00 96.81 174 THR A N 1
ATOM 1373 C CA . THR A 1 174 ? -8.874 3.653 14.193 1.00 96.81 174 THR A CA 1
ATOM 1374 C C . THR A 1 174 ? -7.765 3.518 15.239 1.00 96.81 174 THR A C 1
ATOM 1376 O O . THR A 1 174 ? -7.723 2.547 16.000 1.00 96.81 174 THR A O 1
ATOM 1379 N N . ALA A 1 175 ? -6.849 4.490 15.281 1.00 93.88 175 ALA A N 1
ATOM 1380 C CA . ALA A 1 175 ? -5.680 4.439 16.167 1.00 93.88 175 ALA A CA 1
ATOM 1381 C C . ALA A 1 175 ? -6.075 4.371 17.655 1.00 93.88 175 ALA A C 1
ATOM 1383 O O . ALA A 1 175 ? -5.414 3.705 18.456 1.00 93.88 175 ALA A O 1
ATOM 1384 N N . ASP A 1 176 ? -7.182 5.018 18.022 1.00 94.38 176 ASP A N 1
ATOM 1385 C CA . ASP A 1 176 ? -7.709 5.004 19.388 1.00 94.38 176 ASP A CA 1
ATOM 1386 C C . ASP A 1 176 ? -8.224 3.615 19.785 1.00 94.38 176 ASP A C 1
ATOM 1388 O O . ASP A 1 176 ? -7.935 3.132 20.881 1.00 94.38 176 ASP A O 1
ATOM 1392 N N . VAL A 1 177 ? -8.921 2.931 18.873 1.00 95.19 177 VAL A N 1
ATOM 1393 C CA . VAL A 1 177 ? -9.445 1.579 19.107 1.00 95.19 177 VAL A CA 1
ATOM 1394 C C . VAL A 1 177 ? -8.315 0.556 19.143 1.00 95.19 177 VAL A C 1
ATOM 1396 O O . VAL A 1 177 ? -8.299 -0.291 20.033 1.00 95.19 177 VAL A O 1
ATOM 1399 N N . ASN A 1 178 ? -7.334 0.663 18.240 1.00 95.25 178 ASN A N 1
ATOM 1400 C CA . ASN A 1 178 ? -6.138 -0.184 18.256 1.00 95.25 178 ASN A CA 1
ATOM 1401 C C . ASN A 1 178 ? -5.412 -0.089 19.607 1.00 95.25 178 ASN A C 1
ATOM 1403 O O . ASN A 1 178 ? -5.062 -1.092 20.228 1.00 95.25 178 ASN A O 1
ATOM 1407 N N . ARG A 1 179 ? -5.248 1.141 20.108 1.00 94.00 179 ARG A N 1
ATOM 1408 C CA . ARG A 1 179 ? -4.630 1.406 21.410 1.00 94.00 179 ARG A CA 1
ATOM 1409 C C . ARG A 1 179 ? -5.457 0.857 22.571 1.00 94.00 179 ARG A C 1
ATOM 1411 O O . ARG A 1 179 ? -4.874 0.355 23.527 1.00 94.00 179 ARG A O 1
ATOM 1418 N N . ALA A 1 180 ? -6.785 0.948 22.495 1.00 94.00 180 ALA A N 1
ATOM 1419 C CA . ALA A 1 180 ? -7.686 0.410 23.511 1.00 94.00 180 ALA A CA 1
ATOM 1420 C C . ALA A 1 180 ? -7.662 -1.127 23.559 1.00 94.00 180 ALA A C 1
ATOM 1422 O O . ALA A 1 180 ? -7.632 -1.701 24.647 1.00 94.00 180 ALA A O 1
ATOM 1423 N N . LYS A 1 181 ? -7.633 -1.788 22.394 1.00 93.25 181 LYS A N 1
ATOM 1424 C CA . LYS A 1 181 ? -7.519 -3.247 22.271 1.00 93.25 181 LYS A CA 1
ATOM 1425 C C . LYS A 1 181 ? -6.150 -3.750 22.745 1.00 93.25 181 LYS A C 1
ATOM 1427 O O . LYS A 1 181 ? -6.064 -4.750 23.455 1.00 93.25 181 LYS A O 1
ATOM 1432 N N . ASN A 1 182 ? -5.074 -3.038 22.417 1.00 91.62 182 ASN A N 1
ATOM 1433 C CA . ASN A 1 182 ? -3.719 -3.394 22.834 1.00 91.62 182 ASN A CA 1
ATOM 1434 C C . ASN A 1 182 ? -3.373 -4.857 22.461 1.00 91.62 182 ASN A C 1
ATOM 1436 O O . ASN A 1 182 ? -3.431 -5.225 21.291 1.00 91.62 182 ASN A O 1
ATOM 1440 N N . THR A 1 183 ? -3.031 -5.708 23.433 1.00 90.75 183 THR A N 1
ATOM 1441 C CA . THR A 1 183 ? -2.647 -7.109 23.207 1.00 90.75 183 THR A CA 1
ATOM 1442 C C . THR A 1 183 ? -3.794 -8.098 23.378 1.00 90.75 183 THR A C 1
ATOM 1444 O O . THR A 1 183 ? -3.531 -9.295 23.435 1.00 90.75 183 THR A O 1
ATOM 1447 N N . MET A 1 184 ? -5.041 -7.648 23.534 1.00 91.44 184 MET A N 1
ATOM 1448 C CA . MET A 1 184 ? -6.162 -8.571 23.714 1.00 91.44 184 MET A CA 1
ATOM 1449 C C . MET A 1 184 ? -6.699 -9.068 22.371 1.00 91.44 184 MET A C 1
ATOM 1451 O O . MET A 1 184 ? -6.647 -8.361 21.364 1.00 91.44 184 MET A O 1
ATOM 1455 N N . ARG A 1 185 ? -7.237 -10.288 22.353 1.00 93.44 185 ARG A N 1
ATOM 1456 C CA . ARG A 1 185 ? -7.976 -10.815 21.200 1.00 93.44 185 ARG A CA 1
ATOM 1457 C C . ARG A 1 185 ? -9.251 -10.007 20.967 1.00 93.44 185 ARG A C 1
ATOM 1459 O O . ARG A 1 185 ? -9.828 -9.447 21.899 1.00 93.44 185 ARG A O 1
ATOM 1466 N N . GLU A 1 186 ? -9.695 -9.956 19.718 1.00 94.19 186 GLU A N 1
ATOM 1467 C CA . GLU A 1 186 ? -10.895 -9.206 19.335 1.00 94.19 186 GLU A CA 1
ATOM 1468 C C . GLU A 1 186 ? -12.161 -9.646 20.084 1.00 94.19 186 GLU A C 1
ATOM 1470 O O . GLU A 1 186 ? -12.902 -8.803 20.582 1.00 94.19 186 GLU A O 1
ATOM 1475 N N . ASP A 1 187 ? -12.385 -10.952 20.219 1.00 94.62 187 ASP A N 1
ATOM 1476 C CA . ASP A 1 187 ? -13.537 -11.508 20.936 1.00 94.62 187 ASP A CA 1
ATOM 1477 C C . ASP A 1 187 ? -13.569 -11.066 22.408 1.00 94.62 187 ASP A C 1
ATOM 1479 O O . ASP A 1 187 ? -14.605 -10.638 22.921 1.00 94.62 187 ASP A O 1
ATOM 1483 N N . ALA A 1 188 ? -12.414 -11.094 23.072 1.00 94.44 188 ALA A N 1
ATOM 1484 C CA . ALA A 1 188 ? -12.255 -10.616 24.438 1.00 94.44 188 ALA A CA 1
ATOM 1485 C C . ALA A 1 188 ? -12.496 -9.101 24.558 1.00 94.44 188 ALA A C 1
ATOM 1487 O O . ALA A 1 188 ? -13.116 -8.657 25.530 1.00 94.44 188 ALA A O 1
ATOM 1488 N N . PHE A 1 189 ? -12.042 -8.316 23.574 1.00 95.94 189 PHE A N 1
ATOM 1489 C CA . PHE A 1 189 ? -12.279 -6.871 23.522 1.00 95.94 189 PHE A CA 1
ATOM 1490 C C . PHE A 1 189 ? -13.768 -6.552 23.387 1.00 95.94 189 PHE A C 1
ATOM 1492 O O . PHE A 1 189 ? -14.304 -5.777 24.179 1.00 95.94 189 PHE A O 1
ATOM 1499 N N . ILE A 1 190 ? -14.458 -7.200 22.446 1.00 95.56 190 ILE A N 1
ATOM 1500 C CA . ILE A 1 190 ? -15.894 -6.998 22.218 1.00 95.56 190 ILE A CA 1
ATOM 1501 C C . ILE A 1 190 ? -16.686 -7.371 23.476 1.00 95.56 190 ILE A C 1
ATOM 1503 O O . ILE A 1 190 ? -17.448 -6.549 23.984 1.00 95.56 190 ILE A O 1
ATOM 1507 N N . ALA A 1 191 ? -16.427 -8.543 24.064 1.00 95.88 191 ALA A N 1
ATOM 1508 C CA . ALA A 1 191 ? -17.096 -8.978 25.291 1.00 95.88 191 ALA A CA 1
ATOM 1509 C C . ALA A 1 191 ? -16.818 -8.048 26.489 1.00 95.88 191 ALA A C 1
ATOM 1511 O O . ALA A 1 191 ? -17.642 -7.898 27.397 1.00 95.88 191 ALA A O 1
ATOM 1512 N N . MET A 1 192 ? -15.641 -7.416 26.543 1.00 95.00 192 MET A N 1
ATOM 1513 C CA . MET A 1 192 ? -15.348 -6.383 27.537 1.00 95.00 192 MET A CA 1
ATOM 1514 C C . MET A 1 192 ? -16.196 -5.129 27.302 1.00 95.00 192 MET A C 1
ATOM 1516 O O . MET A 1 192 ? -16.820 -4.642 28.248 1.00 95.00 192 MET A O 1
ATOM 1520 N N . CYS A 1 193 ? -16.246 -4.626 26.068 1.00 95.00 193 CYS A N 1
ATOM 1521 C CA . CYS A 1 193 ? -17.043 -3.457 25.703 1.00 95.00 193 CYS A CA 1
ATOM 1522 C C . CYS A 1 193 ? -18.540 -3.673 25.965 1.00 95.00 193 CYS A C 1
ATOM 1524 O O . CYS A 1 193 ? -19.183 -2.800 26.548 1.00 95.00 193 CYS A O 1
ATOM 1526 N N . GLU A 1 194 ? -19.077 -4.845 25.625 1.00 94.94 194 GLU A N 1
ATOM 1527 C CA . GLU A 1 194 ? -20.475 -5.212 25.879 1.00 94.94 194 GLU A CA 1
ATOM 1528 C C . GLU A 1 194 ? -20.811 -5.196 27.372 1.00 94.94 194 GLU A C 1
ATOM 1530 O O . GLU A 1 194 ? -21.808 -4.598 27.775 1.00 94.94 194 GLU A O 1
ATOM 1535 N N . ARG A 1 195 ? -19.950 -5.772 28.224 1.00 95.19 195 ARG A N 1
ATOM 1536 C CA . ARG A 1 195 ? -20.144 -5.736 29.685 1.00 95.19 195 ARG A CA 1
ATOM 1537 C C . ARG A 1 195 ? -20.141 -4.312 30.234 1.00 95.19 195 ARG A C 1
ATOM 1539 O O . ARG A 1 195 ? -20.963 -3.985 31.091 1.00 95.19 195 ARG A O 1
ATOM 1546 N N . VAL A 1 196 ? -19.231 -3.461 29.754 1.00 94.31 196 VAL A N 1
ATOM 1547 C CA . VAL A 1 196 ? -19.160 -2.049 30.163 1.00 94.31 196 VAL A CA 1
ATOM 1548 C C . VAL A 1 196 ? -20.422 -1.296 29.731 1.00 94.31 196 VAL A C 1
ATOM 1550 O O . VAL A 1 196 ? -21.002 -0.575 30.545 1.00 94.31 196 VAL A O 1
ATOM 1553 N N . ALA A 1 197 ? -20.871 -1.484 28.488 1.00 93.44 197 ALA A N 1
ATOM 1554 C CA . ALA A 1 197 ? -22.079 -0.855 27.957 1.00 93.44 197 ALA A CA 1
ATOM 1555 C C . ALA A 1 197 ? -23.339 -1.310 28.710 1.00 93.44 197 ALA A C 1
ATOM 1557 O O . ALA A 1 197 ? -24.137 -0.472 29.135 1.00 93.44 197 ALA A O 1
ATOM 1558 N N . ALA A 1 198 ? -23.473 -2.616 28.958 1.00 93.19 198 ALA A N 1
ATOM 1559 C CA . ALA A 1 198 ? -24.583 -3.188 29.711 1.00 93.19 198 ALA A CA 1
ATOM 1560 C C . ALA A 1 198 ? -24.669 -2.590 31.122 1.00 93.19 198 ALA A C 1
ATOM 1562 O O . ALA A 1 198 ? -25.718 -2.080 31.510 1.00 93.19 198 ALA A O 1
ATOM 1563 N N . TYR A 1 199 ? -23.555 -2.539 31.860 1.00 92.56 199 TYR A N 1
ATOM 1564 C CA . TYR A 1 199 ? -23.536 -1.940 33.197 1.00 92.56 199 TYR A CA 1
ATOM 1565 C C . TYR A 1 199 ? -23.931 -0.452 33.192 1.00 92.56 199 TYR A C 1
ATOM 1567 O O . TYR A 1 199 ? -24.624 0.003 34.098 1.00 92.56 199 TYR A O 1
ATOM 1575 N N . ARG A 1 200 ? -23.531 0.318 32.169 1.00 91.38 200 ARG A N 1
ATOM 1576 C CA . ARG A 1 200 ? -23.916 1.736 32.037 1.00 91.38 200 ARG A CA 1
ATOM 1577 C C . ARG A 1 200 ? -25.388 1.928 31.672 1.00 91.38 200 ARG A C 1
ATOM 1579 O O . ARG A 1 200 ? -25.974 2.910 32.113 1.00 91.38 200 ARG A O 1
ATOM 1586 N N . SER A 1 201 ? -25.979 1.004 30.916 1.00 89.12 201 SER A N 1
ATOM 1587 C CA . SER A 1 201 ? -27.399 1.059 30.538 1.00 89.12 201 SER A CA 1
ATOM 1588 C C . SER A 1 201 ? -28.370 0.755 31.683 1.00 89.12 201 SER A C 1
ATOM 1590 O O . SER A 1 201 ? -29.506 1.212 31.638 1.00 89.12 201 SER A O 1
ATOM 1592 N N . ILE A 1 202 ? -27.928 0.036 32.722 1.00 85.75 202 ILE A N 1
ATOM 1593 C CA . ILE A 1 202 ? -28.768 -0.360 33.869 1.00 85.75 202 ILE A CA 1
ATOM 1594 C C . ILE A 1 202 ? -29.082 0.825 34.808 1.00 85.75 202 ILE A C 1
ATOM 1596 O O . ILE A 1 202 ? -29.950 0.712 35.666 1.00 85.75 202 ILE A O 1
ATOM 1600 N N . GLY A 1 203 ? -28.461 1.989 34.590 1.00 66.12 203 GLY A N 1
ATOM 1601 C CA . GLY A 1 203 ? -28.734 3.207 35.348 1.00 66.12 203 GLY A CA 1
ATOM 1602 C C . GLY A 1 203 ? -27.973 3.235 36.672 1.00 66.12 203 GLY A C 1
ATOM 1603 O O . GLY A 1 203 ? -28.095 2.352 37.517 1.00 66.12 203 GLY A O 1
ATOM 1604 N N . ARG A 1 204 ? -27.145 4.266 36.845 1.00 62.69 204 ARG A N 1
ATOM 1605 C CA . ARG A 1 204 ? -26.799 4.765 38.176 1.00 62.69 204 ARG A CA 1
ATOM 1606 C C . ARG A 1 204 ? -27.699 5.967 38.406 1.00 62.69 204 ARG A C 1
ATOM 1608 O O . ARG A 1 204 ? -27.469 6.989 37.760 1.00 62.69 204 ARG A O 1
ATOM 1615 N N . ASP A 1 205 ? -28.687 5.797 39.271 1.00 53.31 205 ASP A N 1
ATOM 1616 C CA . ASP A 1 205 ? -29.181 6.903 40.087 1.00 53.31 205 ASP A CA 1
ATOM 1617 C C . ASP A 1 205 ? -28.130 7.233 41.161 1.00 53.31 205 ASP A C 1
ATOM 1619 O O . ASP A 1 205 ? -27.489 6.280 41.677 1.00 53.31 205 ASP A O 1
#

pLDDT: mean 77.05, std 21.67, range [28.14, 97.12]

Secondary structure (DSSP, 8-state):
-------------------PPP----SS----HHHHHHHHHH-HHHHHTTEE-HHHHHHHHHSSTT-----HHHHHHHHHH-GGG-SSSS-EEHHHHHHHHHHHHHHHTSPP---EETTEEPPPHHHHHHHHHHTTTB-TTT-PBP-TTS-EEEESS-GGGT----TTTEEEE-HHHHHHHTTS-HHHHHHHHHHHHHHHHT---